Protein AF-A0A1M3CRK5-F1 (afdb_monomer_lite)

Secondary structure (DSSP, 8-state):
----PPPEEEEETTEEEEE-TT-BEEEEEEB--SHHHHHHHHHTT-EEEEEETTEEEEEEHHHHHHHHHHTTPPPPS-GGGGSBHHHHGGGTGGGGTTSPBGGGTS-HHHHHHHHHHHHHHHHTT-HHHHHHHHHTT--SS--EEEETTTTEEE-SSSTTTT---S-EEEEEEEE-HHHHHHHTT-HHHHHHHHHTT--TTPEEEEEEEEEEEEEEEEEEEEETTTTEEEEEEEEEEEEEEEEEEEEEE-SSSSSEEEEE--

Sequence (262 aa):
MTVTRIFYTTRDLGRLHIADEHSRYGGSVNVYNNFITKFFAQLLGIGFKININQKNYIVNRQSYEKFLIKQGIKVSPTPQLYQDFNQVMLQAQESWRKNPYMRQKLSYQKSFRLFKKMVVAMRSSNIERTQRLANKGANLDEKFWERNHGYGLSFNSNPKQDIRTYRFNFTATHFSPILWAAKNNNTNLVNFYKQLGANTNLEGVTSKFRQHISDVRHGVRYNMFSG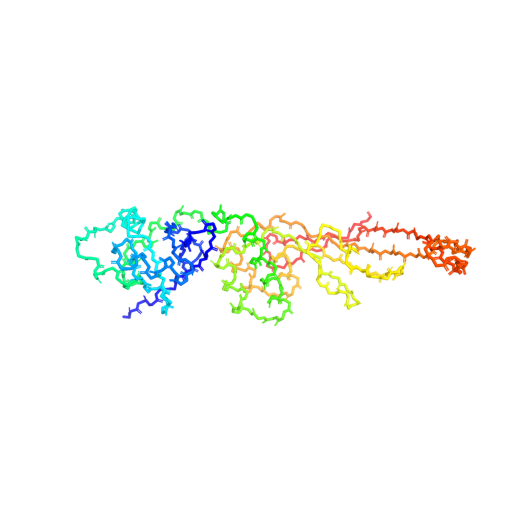RYHRTTYVKTKQQSKPLFKHQLDKNLNYVSIRVNS

pLDDT: mean 85.31, std 11.08, range [40.28, 98.06]

Structure (mmCIF, N/CA/C/O backbone):
data_AF-A0A1M3CRK5-F1
#
_entry.id   AF-A0A1M3CRK5-F1
#
loop_
_atom_site.group_PDB
_atom_site.id
_atom_site.type_symbol
_atom_site.label_atom_id
_atom_site.label_alt_id
_atom_site.label_comp_id
_atom_site.label_asym_id
_atom_site.label_entity_id
_atom_site.label_seq_id
_atom_site.pdbx_PDB_ins_code
_atom_site.Cartn_x
_atom_site.Cartn_y
_atom_site.Cartn_z
_atom_site.occupancy
_atom_site.B_iso_or_equiv
_atom_site.auth_seq_id
_atom_site.auth_comp_id
_atom_site.auth_asym_id
_atom_site.auth_atom_id
_atom_site.pdbx_PDB_model_num
ATOM 1 N N . MET A 1 1 ? -3.655 -22.284 24.635 1.00 40.28 1 MET A N 1
ATOM 2 C CA . MET A 1 1 ? -2.802 -21.458 23.751 1.00 40.28 1 MET A CA 1
ATOM 3 C C . MET A 1 1 ? -3.414 -20.072 23.639 1.00 40.28 1 MET A C 1
ATOM 5 O O . MET A 1 1 ? -4.523 -19.949 23.136 1.00 40.28 1 MET A O 1
ATOM 9 N N . THR A 1 2 ? -2.750 -19.037 24.147 1.00 43.38 2 THR A N 1
ATOM 10 C CA . THR A 1 2 ? -3.164 -17.640 23.960 1.00 43.38 2 THR A CA 1
ATOM 11 C C . THR A 1 2 ? -2.886 -17.250 22.511 1.00 43.38 2 THR A C 1
ATOM 13 O O . THR A 1 2 ? -1.735 -17.140 22.100 1.00 43.38 2 THR A O 1
ATOM 16 N N . VAL A 1 3 ? -3.937 -17.105 21.702 1.00 51.06 3 VAL A N 1
ATOM 17 C CA . VAL A 1 3 ? -3.802 -16.669 20.307 1.00 51.06 3 VAL A CA 1
ATOM 18 C C . VAL A 1 3 ? -3.444 -15.184 20.313 1.00 51.06 3 VAL A C 1
ATOM 20 O O . VAL A 1 3 ? -4.311 -14.325 20.471 1.00 51.06 3 VAL A O 1
ATOM 23 N N . THR A 1 4 ? -2.158 -14.871 20.172 1.00 59.41 4 THR A N 1
ATOM 24 C CA . THR A 1 4 ? -1.687 -13.489 20.035 1.00 59.41 4 THR A CA 1
ATOM 25 C C . THR A 1 4 ? -2.040 -12.989 18.637 1.00 59.41 4 THR A C 1
ATOM 27 O O . THR A 1 4 ? -1.326 -13.247 17.671 1.00 59.41 4 THR A O 1
ATOM 30 N N . ARG A 1 5 ? -3.179 -12.304 18.511 1.00 71.62 5 ARG A N 1
ATOM 31 C CA . ARG A 1 5 ? -3.672 -11.774 17.231 1.00 71.62 5 ARG A CA 1
ATOM 32 C C . ARG A 1 5 ? -2.978 -10.459 16.881 1.00 71.62 5 ARG A C 1
ATOM 34 O O . ARG A 1 5 ? -2.823 -9.586 17.735 1.00 71.62 5 ARG A O 1
ATOM 41 N N . ILE A 1 6 ? -2.575 -10.304 15.619 1.00 83.94 6 ILE A N 1
ATOM 42 C CA . ILE A 1 6 ? -1.848 -9.119 15.142 1.00 83.94 6 ILE A CA 1
ATOM 43 C C . ILE A 1 6 ? -2.826 -8.132 14.507 1.00 83.94 6 ILE A C 1
ATOM 45 O O . ILE A 1 6 ? -3.485 -8.432 13.519 1.00 83.94 6 ILE A O 1
ATOM 49 N N . PHE A 1 7 ? -2.868 -6.905 15.021 1.00 89.56 7 PHE A N 1
ATOM 50 C CA . PHE A 1 7 ? -3.624 -5.818 14.389 1.00 89.56 7 PHE A CA 1
ATOM 51 C C . PHE A 1 7 ? -2.753 -4.967 13.458 1.00 89.56 7 PHE A C 1
ATOM 53 O O . PHE A 1 7 ? -1.562 -4.767 13.689 1.00 89.56 7 PHE A O 1
ATOM 60 N N . TYR A 1 8 ? -3.331 -4.377 12.420 1.00 92.25 8 TYR A N 1
ATOM 61 C CA . TYR A 1 8 ? -2.617 -3.392 11.609 1.00 92.25 8 TYR A CA 1
ATOM 62 C C . TYR A 1 8 ? -3.211 -2.013 11.797 1.00 92.25 8 TYR A C 1
ATOM 64 O O . TYR A 1 8 ? -4.424 -1.825 11.799 1.00 92.25 8 TYR A O 1
ATOM 72 N N . THR A 1 9 ? -2.326 -1.029 11.958 1.00 94.12 9 THR A N 1
ATOM 73 C CA . THR A 1 9 ? -2.723 0.360 12.153 1.00 94.12 9 THR A CA 1
ATOM 74 C C . THR A 1 9 ? -2.050 1.290 11.158 1.00 94.12 9 THR A C 1
ATOM 76 O O . THR A 1 9 ? -0.834 1.233 10.917 1.00 94.12 9 THR A O 1
ATOM 79 N N . THR A 1 10 ? -2.855 2.199 10.614 1.00 95.44 10 THR A N 1
ATOM 80 C CA . THR A 1 10 ? -2.417 3.234 9.680 1.00 95.44 10 THR A CA 1
ATOM 81 C C . THR A 1 10 ? -3.059 4.559 10.052 1.00 95.44 10 THR A C 1
ATOM 83 O O . THR A 1 10 ? -4.263 4.641 10.254 1.00 95.44 10 THR A O 1
ATOM 86 N N . ARG A 1 11 ? -2.256 5.623 10.141 1.00 94.25 11 ARG A N 1
ATOM 87 C CA . ARG A 1 11 ? -2.782 6.976 10.358 1.00 94.25 11 ARG A CA 1
ATOM 88 C C . ARG A 1 11 ? -3.069 7.679 9.044 1.00 94.25 11 ARG A C 1
ATOM 90 O O . ARG A 1 11 ? -2.175 7.715 8.188 1.00 94.25 11 ARG A O 1
ATOM 97 N N . ASP A 1 12 ? -4.246 8.275 8.935 1.00 95.25 12 ASP A N 1
ATOM 98 C CA . ASP A 1 12 ? -4.658 9.089 7.798 1.00 95.25 12 ASP A CA 1
ATOM 99 C C . ASP A 1 12 ? -5.673 10.154 8.225 1.00 95.25 12 ASP A C 1
ATOM 101 O O . ASP A 1 12 ? -6.513 9.880 9.074 1.00 95.25 12 ASP A O 1
ATOM 105 N N . LEU A 1 13 ? -5.556 11.371 7.686 1.00 91.69 13 LEU A N 1
ATOM 106 C CA . LEU A 1 13 ? -6.476 12.493 7.953 1.00 91.69 13 LEU A CA 1
ATOM 107 C C . LEU A 1 13 ? -6.832 12.701 9.447 1.00 91.69 13 LEU A C 1
ATOM 109 O O . LEU A 1 13 ? -7.988 12.899 9.804 1.00 91.69 13 LEU A O 1
ATOM 113 N N . GLY A 1 14 ? -5.844 12.609 10.347 1.00 91.25 14 GLY A N 1
ATOM 114 C CA . GLY A 1 14 ? -6.054 12.777 11.799 1.00 91.25 14 GLY A CA 1
ATOM 115 C C . GLY A 1 14 ? -6.685 11.572 12.515 1.00 91.25 14 GLY A C 1
ATOM 116 O O . GLY A 1 14 ? -6.932 11.623 13.719 1.00 91.25 14 GLY A O 1
ATOM 117 N N . ARG A 1 15 ? -6.905 10.464 11.805 1.00 94.69 15 ARG A N 1
ATOM 118 C CA . ARG A 1 15 ? -7.527 9.243 12.322 1.00 94.69 15 ARG A CA 1
ATOM 119 C C . ARG A 1 15 ? -6.538 8.087 12.321 1.00 94.69 15 ARG A C 1
ATOM 121 O O . ARG A 1 15 ? -5.655 7.986 11.468 1.00 94.69 15 ARG A O 1
ATOM 128 N N . LEU A 1 16 ? -6.687 7.189 13.282 1.00 95.44 16 LEU A N 1
ATOM 129 C CA . LEU A 1 16 ? -6.034 5.891 13.326 1.00 95.44 16 LEU A CA 1
ATOM 130 C C . LEU A 1 16 ? -7.002 4.854 12.774 1.00 95.44 16 LEU A C 1
ATOM 132 O O . LEU A 1 16 ? -8.009 4.548 13.401 1.00 95.44 16 LEU A O 1
ATOM 136 N N . HIS A 1 17 ? -6.698 4.343 11.590 1.00 95.44 17 HIS A N 1
ATOM 137 C CA . HIS A 1 17 ? -7.413 3.251 10.948 1.00 95.44 17 HIS A CA 1
ATOM 138 C C . HIS A 1 17 ? -6.855 1.931 11.458 1.00 95.44 17 HIS A C 1
ATOM 140 O O . HIS A 1 17 ? -5.633 1.776 11.546 1.00 95.44 17 HIS A O 1
ATOM 146 N N . ILE A 1 18 ? -7.747 1.002 11.784 1.00 93.38 18 ILE A N 1
ATOM 147 C CA . ILE A 1 18 ? -7.408 -0.275 12.403 1.00 93.38 18 ILE A CA 1
ATOM 148 C C . ILE A 1 18 ? -7.996 -1.406 11.561 1.00 93.38 18 ILE A C 1
ATOM 150 O O . ILE A 1 18 ? -9.116 -1.293 11.056 1.00 93.38 18 ILE A O 1
ATOM 154 N N . ALA A 1 19 ? -7.225 -2.474 11.390 1.00 92.25 19 ALA A N 1
ATOM 155 C CA . ALA A 1 19 ? -7.644 -3.705 10.735 1.00 92.25 19 ALA A CA 1
ATOM 156 C C . ALA A 1 19 ? -7.134 -4.937 11.481 1.00 92.25 19 ALA A C 1
ATOM 158 O O . ALA A 1 19 ? -6.194 -4.836 12.277 1.00 92.25 19 ALA A O 1
ATOM 159 N N . ASP A 1 20 ? -7.753 -6.081 11.199 1.00 89.62 20 ASP A N 1
ATOM 160 C CA . ASP A 1 20 ? -7.266 -7.388 11.642 1.00 89.62 20 ASP A CA 1
ATOM 161 C C . ASP A 1 20 ? -6.014 -7.819 10.861 1.00 89.62 20 ASP A C 1
ATOM 163 O O . ASP A 1 20 ? -5.507 -7.108 9.986 1.00 89.62 20 ASP A O 1
ATOM 167 N N . GLU A 1 21 ? -5.534 -9.017 11.175 1.00 85.69 21 GLU A N 1
ATOM 168 C CA . GLU A 1 21 ? -4.380 -9.653 10.545 1.00 85.69 21 GLU A CA 1
ATOM 169 C C . GLU A 1 21 ? -4.546 -9.900 9.037 1.00 85.69 21 GLU A C 1
ATOM 171 O O . GLU A 1 21 ? -3.557 -9.925 8.304 1.00 85.69 21 GLU A O 1
ATOM 176 N N . HIS A 1 22 ? -5.788 -9.989 8.554 1.00 87.19 22 HIS A N 1
ATOM 177 C CA . HIS A 1 22 ? -6.138 -10.139 7.140 1.00 87.19 22 HIS A CA 1
ATOM 178 C C . HIS A 1 22 ? -6.424 -8.794 6.449 1.00 87.19 22 HIS A C 1
ATOM 180 O O . HIS A 1 22 ? -6.951 -8.753 5.334 1.00 87.19 22 HIS A O 1
ATOM 186 N N . SER A 1 23 ? -6.079 -7.673 7.094 1.00 90.56 23 SER A N 1
ATOM 187 C CA . SER A 1 23 ? -6.307 -6.309 6.609 1.00 90.56 23 SER A CA 1
ATOM 188 C C . SER A 1 23 ? -7.788 -5.940 6.424 1.00 90.56 23 SER A C 1
ATOM 190 O O . SER A 1 23 ? -8.111 -4.979 5.716 1.00 90.56 23 SER A O 1
ATOM 192 N N . ARG A 1 24 ? -8.714 -6.655 7.069 1.00 92.19 24 ARG A N 1
ATOM 193 C CA . ARG A 1 24 ? -10.141 -6.315 7.098 1.00 92.19 24 ARG A CA 1
ATOM 194 C C . ARG A 1 24 ? -10.379 -5.146 8.035 1.00 92.19 24 ARG A C 1
ATOM 196 O O . ARG A 1 24 ? -9.924 -5.130 9.177 1.00 92.19 24 ARG A O 1
ATOM 203 N N . TYR A 1 25 ? -11.069 -4.129 7.535 1.00 93.31 25 TYR A N 1
ATOM 204 C CA . TYR A 1 25 ? -11.206 -2.860 8.231 1.00 93.31 25 TYR A CA 1
ATOM 205 C C . TYR A 1 25 ? -12.106 -2.982 9.462 1.00 93.31 25 TYR A C 1
ATOM 207 O O . TYR A 1 25 ? -13.294 -3.254 9.335 1.00 93.31 25 TYR A O 1
ATOM 215 N N . GLY A 1 26 ? -11.567 -2.710 10.648 1.00 90.06 26 GLY A N 1
ATOM 216 C CA . GLY A 1 26 ? -12.345 -2.670 11.886 1.00 90.06 26 GLY A CA 1
ATOM 217 C C . GLY A 1 26 ? -13.016 -1.321 12.125 1.00 90.06 26 GLY A C 1
ATOM 218 O O . GLY A 1 26 ? -14.124 -1.235 12.650 1.00 90.06 26 GLY A O 1
ATOM 219 N N . GLY A 1 27 ? -12.359 -0.238 11.707 1.00 92.31 27 GLY A N 1
ATOM 220 C CA . GLY A 1 27 ? -12.852 1.122 11.893 1.00 92.31 27 GLY A CA 1
ATOM 221 C C . GLY A 1 27 ? -11.725 2.131 12.057 1.00 92.31 27 GLY A C 1
ATOM 222 O O . GLY A 1 27 ? -10.558 1.858 11.761 1.00 92.31 27 GLY A O 1
ATOM 223 N N . SER A 1 28 ? -12.082 3.333 12.503 1.00 94.44 28 SER A N 1
ATOM 224 C CA . SER A 1 28 ? -11.103 4.371 12.807 1.00 94.44 28 SER A CA 1
ATOM 225 C C . SER A 1 28 ? -11.468 5.176 14.040 1.00 94.44 28 SER A C 1
ATOM 227 O O . SER A 1 28 ? -12.645 5.374 14.339 1.00 94.44 28 SER A O 1
ATOM 229 N N . VAL A 1 29 ? -10.432 5.678 14.703 1.00 94.31 29 VAL A N 1
ATOM 230 C CA . VAL A 1 29 ? -10.523 6.487 15.919 1.00 94.31 29 VAL A CA 1
ATOM 231 C C . VAL A 1 29 ? -9.744 7.782 15.711 1.00 94.31 29 VAL A C 1
ATOM 233 O O . VAL A 1 29 ? -8.667 7.759 15.117 1.00 94.31 29 VAL A O 1
ATOM 236 N N . ASN A 1 30 ? -10.259 8.916 16.179 1.00 94.50 30 ASN A N 1
ATOM 237 C CA . ASN A 1 30 ? -9.529 10.185 16.127 1.00 94.50 30 ASN A CA 1
ATOM 238 C C . ASN A 1 30 ? -8.298 10.136 17.041 1.00 94.50 30 ASN A C 1
ATOM 240 O O . ASN A 1 30 ? -8.390 9.669 18.178 1.00 94.50 30 ASN A O 1
ATOM 244 N N . VAL A 1 31 ? -7.149 10.624 16.561 1.00 94.12 31 VAL A N 1
ATOM 245 C CA . VAL A 1 31 ? -5.881 10.549 17.305 1.00 94.12 31 VAL A CA 1
ATOM 246 C C . VAL A 1 31 ? -5.114 11.858 17.330 1.00 94.12 31 VAL A C 1
ATOM 248 O O . VAL A 1 31 ? -5.045 12.585 16.341 1.00 94.12 31 VAL A O 1
ATOM 251 N N . TYR A 1 32 ? -4.463 12.111 18.463 1.00 92.12 32 TYR A N 1
ATOM 252 C CA . TYR A 1 32 ? -3.628 13.287 18.671 1.00 92.12 32 TYR A CA 1
ATOM 253 C C . TYR A 1 32 ? -2.196 13.010 18.207 1.00 92.12 32 TYR A C 1
ATOM 255 O O . TYR A 1 32 ? -1.578 11.993 18.547 1.00 92.12 32 TYR A O 1
ATOM 263 N N . ASN A 1 33 ? -1.661 13.909 17.379 1.00 83.19 33 ASN A N 1
ATOM 264 C CA . ASN A 1 33 ? -0.418 13.666 16.645 1.00 83.19 33 ASN A CA 1
ATOM 265 C C . ASN A 1 33 ? 0.789 14.401 17.233 1.00 83.19 33 ASN A C 1
ATOM 267 O O . ASN A 1 33 ? 1.809 13.751 17.489 1.00 83.19 33 ASN A O 1
ATOM 271 N N . ASN A 1 34 ? 0.686 15.713 17.453 1.00 88.31 34 ASN A N 1
ATOM 272 C CA . ASN A 1 34 ? 1.792 16.513 17.983 1.00 88.31 34 ASN A CA 1
ATOM 273 C C . ASN A 1 34 ? 1.854 16.428 19.520 1.00 88.31 34 ASN A C 1
ATOM 275 O O . ASN A 1 34 ? 0.890 16.036 20.175 1.00 88.31 34 ASN A O 1
ATOM 279 N N . PHE A 1 35 ? 3.013 16.754 20.090 1.00 87.88 35 PHE A N 1
ATOM 280 C CA . PHE A 1 35 ? 3.239 16.684 21.536 1.00 87.88 35 PHE A CA 1
ATOM 281 C C . PHE A 1 35 ? 2.286 17.596 22.323 1.00 87.88 35 PHE A C 1
ATOM 283 O O . PHE A 1 35 ? 1.698 17.154 23.303 1.00 87.88 35 PHE A O 1
ATOM 290 N N . ILE A 1 36 ? 2.054 18.817 21.835 1.00 89.06 36 ILE A N 1
ATOM 291 C CA . ILE A 1 36 ? 1.189 19.811 22.488 1.00 89.06 36 ILE A CA 1
ATOM 292 C C . ILE A 1 36 ? -0.258 19.308 22.591 1.00 89.06 36 ILE A C 1
ATOM 294 O O . ILE A 1 36 ? -0.818 19.257 23.680 1.00 89.06 36 ILE A O 1
ATOM 298 N N . THR A 1 37 ? -0.861 18.861 21.483 1.00 88.50 37 THR A N 1
ATOM 299 C CA . THR A 1 37 ? -2.245 18.349 21.511 1.00 88.50 37 THR A CA 1
ATOM 300 C C . THR A 1 37 ? -2.364 17.081 22.338 1.00 88.50 37 THR A C 1
ATOM 302 O O . THR A 1 37 ? -3.382 16.888 22.987 1.00 88.50 37 THR A O 1
ATOM 305 N N . LYS A 1 38 ? -1.332 16.231 22.361 1.00 90.50 38 LYS A N 1
ATOM 306 C CA . LYS A 1 38 ? -1.290 15.061 23.243 1.00 90.50 38 LYS A CA 1
ATOM 307 C C . LYS A 1 38 ? -1.299 15.465 24.713 1.00 90.50 38 LYS A C 1
ATOM 309 O O . LYS A 1 38 ? -2.113 14.933 25.458 1.00 90.50 38 LYS A O 1
ATOM 314 N N . PHE A 1 39 ? -0.431 16.402 25.096 1.00 89.06 39 PHE A N 1
ATOM 315 C CA . PHE A 1 39 ? -0.315 16.893 26.465 1.00 89.06 39 PHE A CA 1
ATOM 316 C C . PHE A 1 39 ? -1.639 17.487 26.950 1.00 89.06 39 PHE A C 1
ATOM 318 O O . PHE A 1 39 ? -2.198 17.004 27.929 1.00 89.06 39 PHE A O 1
ATOM 325 N N . PHE A 1 40 ? -2.201 18.450 26.215 1.00 90.31 40 PHE A N 1
ATOM 326 C CA . PHE A 1 40 ? -3.463 19.081 26.608 1.00 90.31 40 PHE A CA 1
ATOM 327 C C . PHE A 1 40 ? -4.653 18.124 26.547 1.00 90.31 40 PHE A C 1
ATOM 329 O O . PHE A 1 40 ? -5.511 18.173 27.422 1.00 90.31 40 PHE A O 1
ATOM 336 N N . ALA A 1 41 ? -4.707 17.213 25.571 1.00 88.50 41 ALA A N 1
ATOM 337 C CA . ALA A 1 41 ? -5.775 16.218 25.537 1.00 88.50 41 ALA A CA 1
ATOM 338 C C . ALA A 1 41 ? -5.734 15.310 26.772 1.00 88.50 41 ALA A C 1
ATOM 340 O O . ALA A 1 41 ? -6.786 14.990 27.317 1.00 88.50 41 ALA A O 1
ATOM 341 N N . GLN A 1 42 ? -4.543 14.908 27.221 1.00 86.94 42 GLN A N 1
ATOM 342 C CA . GLN A 1 42 ? -4.394 14.108 28.435 1.00 86.94 42 GLN A CA 1
ATOM 343 C C . GLN A 1 42 ? -4.706 14.918 29.697 1.00 86.94 42 GLN A C 1
ATOM 345 O O . GLN A 1 42 ? -5.461 14.434 30.533 1.00 86.94 42 GLN A O 1
ATOM 350 N N . LEU A 1 43 ? -4.187 16.146 29.806 1.00 88.62 43 LEU A N 1
ATOM 351 C CA . LEU A 1 43 ? -4.421 17.038 30.946 1.00 88.62 43 LEU A CA 1
ATOM 352 C C . LEU A 1 43 ? -5.915 17.324 31.154 1.00 88.62 43 LEU A C 1
ATOM 354 O O . LEU A 1 43 ? -6.404 17.281 32.275 1.00 88.62 43 LEU A O 1
ATOM 358 N N . LEU A 1 44 ? -6.645 17.572 30.064 1.00 88.25 44 LEU A N 1
ATOM 359 C CA . LEU A 1 44 ? -8.077 17.878 30.087 1.00 88.25 44 LEU A CA 1
ATOM 360 C C . LEU A 1 44 ? -8.969 16.620 30.124 1.00 88.25 44 LEU A C 1
ATOM 362 O O . LEU A 1 44 ? -10.188 16.734 30.046 1.00 88.25 44 LEU A O 1
ATOM 366 N N . GLY A 1 45 ? -8.395 15.411 30.165 1.00 84.75 45 GLY A N 1
ATOM 367 C CA . GLY A 1 45 ? -9.154 14.151 30.182 1.00 84.75 45 GLY A CA 1
ATOM 368 C C . GLY A 1 45 ? -9.906 13.814 28.882 1.00 84.75 45 GLY A C 1
ATOM 369 O O . GLY A 1 45 ? -10.697 12.869 28.843 1.00 84.75 45 GLY A O 1
ATOM 370 N N . ILE A 1 46 ? -9.658 14.557 27.799 1.00 88.75 46 ILE A N 1
ATOM 371 C CA . ILE A 1 46 ? -10.286 14.375 26.476 1.00 88.75 46 ILE A CA 1
ATOM 372 C C . ILE A 1 46 ? -9.568 13.268 25.680 1.00 88.75 46 ILE A C 1
ATOM 374 O O . ILE A 1 46 ? -10.149 12.606 24.812 1.00 88.75 46 ILE A O 1
ATOM 378 N N . GLY A 1 47 ? -8.282 13.067 25.968 1.00 86.94 47 GLY A N 1
ATOM 379 C CA . GLY A 1 47 ? -7.406 12.080 25.358 1.00 86.94 47 GLY A CA 1
ATOM 380 C C . GLY A 1 47 ? -7.125 10.907 26.288 1.00 86.94 47 GLY A C 1
ATOM 381 O O . GLY A 1 47 ? -6.827 11.084 27.464 1.00 86.94 47 GLY A O 1
ATOM 382 N N . PHE A 1 48 ? -7.150 9.701 25.734 1.00 86.19 48 PHE A N 1
ATOM 383 C CA . PHE A 1 48 ? -6.857 8.463 26.445 1.00 86.19 48 PHE A CA 1
ATOM 384 C C . PHE A 1 48 ? -5.726 7.699 25.754 1.00 86.19 48 PHE A C 1
ATOM 386 O O . PHE A 1 48 ? -5.607 7.721 24.526 1.00 86.19 48 PHE A O 1
ATOM 393 N N . LYS A 1 49 ? -4.868 7.035 26.534 1.00 89.94 49 LYS A N 1
ATOM 394 C CA . LYS A 1 49 ? -3.747 6.251 26.008 1.00 89.94 49 LYS A CA 1
ATOM 395 C C . LYS A 1 49 ? -4.194 4.809 25.774 1.00 89.94 49 LYS A C 1
ATOM 397 O O . LYS A 1 49 ? -4.608 4.146 26.715 1.00 89.94 49 LYS A O 1
ATOM 402 N N . ILE A 1 50 ? -4.034 4.322 24.547 1.00 90.25 50 ILE A N 1
ATOM 403 C CA . ILE A 1 50 ? -4.232 2.910 24.193 1.00 90.25 50 ILE A CA 1
ATOM 404 C C . ILE A 1 50 ? -2.928 2.297 23.695 1.00 90.25 50 ILE A C 1
ATOM 406 O O . ILE A 1 50 ? -2.123 2.972 23.045 1.00 90.25 50 ILE A O 1
ATOM 410 N N . ASN A 1 51 ? -2.745 1.010 23.957 1.00 89.50 51 ASN A N 1
ATOM 411 C CA . ASN A 1 51 ? -1.670 0.191 23.431 1.00 89.50 51 ASN A CA 1
ATOM 412 C C . ASN A 1 51 ? -2.214 -0.731 22.338 1.00 89.50 51 ASN A C 1
ATOM 414 O O . ASN A 1 51 ? -3.134 -1.496 22.593 1.00 89.50 51 ASN A O 1
ATOM 418 N N . ILE A 1 52 ? -1.650 -0.658 21.132 1.00 89.44 52 ILE A N 1
ATOM 419 C CA . ILE A 1 52 ? -1.940 -1.589 20.034 1.00 89.44 52 ILE A CA 1
ATOM 420 C C . ILE A 1 52 ? -0.622 -2.197 19.578 1.00 89.44 52 ILE A C 1
ATOM 422 O O . ILE A 1 52 ? 0.238 -1.469 19.072 1.00 89.44 52 ILE A O 1
ATOM 426 N N . ASN A 1 53 ? -0.459 -3.513 19.721 1.00 86.75 53 ASN A N 1
ATOM 427 C CA . ASN A 1 53 ? 0.786 -4.228 19.410 1.00 86.75 53 ASN A CA 1
ATOM 428 C C . ASN A 1 53 ? 2.028 -3.505 19.948 1.00 86.75 53 ASN A C 1
ATOM 430 O O . ASN A 1 53 ? 2.920 -3.128 19.180 1.00 86.75 53 ASN A O 1
ATOM 434 N N . GLN A 1 54 ? 2.043 -3.239 21.256 1.00 85.25 54 GLN A N 1
ATOM 435 C CA . GLN A 1 54 ? 3.140 -2.572 21.967 1.00 85.25 54 GLN A CA 1
ATOM 436 C C . GLN A 1 54 ? 3.356 -1.098 21.580 1.00 85.25 54 GLN A C 1
ATOM 438 O O . GLN A 1 54 ? 4.288 -0.456 22.063 1.00 85.25 54 GLN A O 1
ATOM 443 N N . LYS A 1 55 ? 2.495 -0.512 20.739 1.00 89.06 55 LYS A N 1
ATOM 444 C CA . LYS A 1 55 ? 2.563 0.909 20.378 1.00 89.06 55 LYS A CA 1
ATOM 445 C C . LYS A 1 55 ? 1.506 1.711 21.096 1.00 89.06 55 LYS A C 1
ATOM 447 O O . LYS A 1 55 ? 0.320 1.413 21.017 1.00 89.06 55 LYS A O 1
ATOM 452 N N . ASN A 1 56 ? 1.953 2.801 21.703 1.00 91.31 56 ASN A N 1
ATOM 453 C CA . ASN A 1 56 ? 1.079 3.718 22.410 1.00 91.31 56 ASN A CA 1
ATOM 454 C C . ASN A 1 56 ? 0.515 4.788 21.468 1.00 91.31 56 ASN A C 1
ATOM 456 O O . ASN A 1 56 ? 1.251 5.470 20.745 1.00 91.31 56 ASN A O 1
ATOM 460 N N . TYR A 1 57 ? -0.798 4.966 21.518 1.00 91.69 57 TYR A N 1
ATOM 461 C CA . TYR A 1 57 ? -1.531 6.019 20.830 1.00 91.69 57 TYR A CA 1
ATOM 462 C C . TYR A 1 57 ? -2.311 6.825 21.858 1.00 91.69 57 TYR A C 1
ATOM 464 O O . TYR A 1 57 ? -2.843 6.260 22.806 1.00 91.69 57 TYR A O 1
ATOM 472 N N . ILE A 1 58 ? -2.389 8.139 21.658 1.00 92.25 58 ILE A N 1
ATOM 473 C CA . ILE A 1 58 ? -3.296 8.994 22.423 1.00 92.25 58 ILE A CA 1
ATOM 474 C C . ILE A 1 58 ? -4.474 9.285 21.506 1.00 92.25 58 ILE A C 1
ATOM 476 O O . ILE A 1 58 ? -4.316 9.907 20.449 1.00 92.25 58 ILE A O 1
ATOM 480 N N . VAL A 1 59 ? -5.630 8.756 21.879 1.00 92.69 59 VAL A N 1
ATOM 481 C CA . VAL A 1 59 ? -6.860 8.786 21.091 1.00 92.69 59 VAL A CA 1
ATOM 482 C C . VAL A 1 59 ? -7.885 9.677 21.764 1.00 92.69 59 VAL A C 1
ATOM 484 O O . VAL A 1 59 ? -7.868 9.842 22.980 1.00 92.69 59 VAL A O 1
ATOM 487 N N . ASN A 1 60 ? -8.783 10.261 20.983 1.00 92.56 60 ASN A N 1
ATOM 488 C CA . ASN A 1 60 ? -9.929 10.964 21.540 1.00 92.56 60 ASN A CA 1
ATOM 489 C C . ASN A 1 60 ? -10.867 9.962 22.223 1.00 92.56 60 ASN A C 1
ATOM 491 O O . ASN A 1 60 ? -11.281 8.982 21.598 1.00 92.56 60 ASN A O 1
ATOM 495 N N . ARG A 1 61 ? -11.207 10.230 23.486 1.00 89.25 61 ARG A N 1
ATOM 496 C CA . ARG A 1 61 ? -12.009 9.337 24.327 1.00 89.25 61 ARG A CA 1
ATOM 497 C C . ARG A 1 61 ? -13.368 9.023 23.701 1.00 89.25 61 ARG A C 1
ATOM 499 O O . ARG A 1 61 ? -13.652 7.863 23.429 1.00 89.25 61 ARG A O 1
ATOM 506 N N . GLN A 1 62 ? -14.148 10.048 23.359 1.00 90.12 62 GLN A N 1
ATOM 507 C CA . GLN A 1 62 ? -15.483 9.876 22.771 1.00 90.12 62 GLN A CA 1
ATOM 508 C C . GLN A 1 62 ? -15.443 9.093 21.451 1.00 90.12 62 GLN A C 1
ATOM 510 O O . GLN A 1 62 ? -16.285 8.234 21.190 1.00 90.12 62 GLN A O 1
ATOM 515 N N . SER A 1 63 ? -14.454 9.370 20.596 1.00 92.12 63 SER A N 1
ATOM 516 C CA . SER A 1 63 ? -14.276 8.634 19.342 1.00 92.12 63 SER A CA 1
ATOM 517 C C . SER A 1 63 ? -13.933 7.164 19.577 1.00 92.12 63 SER A C 1
ATOM 519 O O . SER A 1 63 ? -14.321 6.329 18.760 1.00 92.12 63 SER A O 1
ATOM 521 N N . TYR A 1 64 ? -13.175 6.855 20.630 1.00 91.19 64 TYR A N 1
ATOM 522 C CA . TYR A 1 64 ? -12.788 5.492 20.969 1.00 91.19 64 TYR A CA 1
ATOM 523 C C . TYR A 1 64 ? -13.955 4.712 21.573 1.00 91.19 64 TYR A C 1
ATOM 525 O O . TYR A 1 64 ? -14.228 3.604 21.130 1.00 91.19 64 TYR A O 1
ATOM 533 N N . GLU A 1 65 ? -14.709 5.316 22.489 1.00 89.31 65 GLU A N 1
ATOM 534 C CA . GLU A 1 65 ? -15.910 4.710 23.074 1.00 89.31 65 GLU A CA 1
ATOM 535 C C . GLU A 1 65 ? -16.946 4.383 21.987 1.00 89.31 65 GLU A C 1
ATOM 537 O O . GLU A 1 65 ? -17.418 3.252 21.902 1.00 89.31 65 GLU A O 1
ATOM 542 N N . LYS A 1 66 ? -17.211 5.318 21.060 1.00 90.94 66 LYS A N 1
ATOM 543 C CA . LYS A 1 66 ? -18.073 5.063 19.889 1.00 90.94 66 LYS A CA 1
ATOM 544 C C . LYS A 1 66 ? -17.560 3.916 19.020 1.00 90.94 66 LYS A C 1
ATOM 546 O O . LYS A 1 66 ? -18.354 3.140 18.491 1.00 90.94 66 LYS A O 1
ATOM 551 N N . PHE A 1 67 ? -16.242 3.819 18.848 1.00 90.75 67 PHE A N 1
ATOM 552 C CA . PHE A 1 67 ? -15.639 2.702 18.133 1.00 90.75 67 PHE A CA 1
ATOM 553 C C . PHE A 1 67 ? -15.905 1.385 18.868 1.00 90.75 67 PHE A C 1
ATOM 555 O O . PHE A 1 67 ? -16.422 0.478 18.232 1.00 90.75 67 PHE A O 1
ATOM 562 N N . LEU A 1 68 ? -15.640 1.293 20.175 1.00 88.50 68 LEU A N 1
ATOM 563 C CA . LEU A 1 68 ? -15.865 0.085 20.980 1.00 88.50 68 LEU A CA 1
ATOM 564 C C . LEU A 1 68 ? -17.333 -0.364 20.974 1.00 88.50 68 LEU A C 1
ATOM 566 O O . LEU A 1 68 ? -17.606 -1.536 20.724 1.00 88.50 68 LEU A O 1
ATOM 570 N N . ILE A 1 69 ? -18.276 0.569 21.138 1.00 88.00 69 ILE A N 1
ATOM 571 C CA . ILE A 1 69 ? -19.719 0.282 21.076 1.00 88.00 69 ILE A CA 1
ATOM 572 C C . ILE A 1 69 ? -20.089 -0.330 19.722 1.00 88.00 69 ILE A C 1
ATOM 574 O O . ILE A 1 69 ? -20.808 -1.325 19.665 1.00 88.00 69 ILE A O 1
ATOM 578 N N . LYS A 1 70 ? -19.551 0.212 18.620 1.00 87.25 70 LYS A N 1
ATOM 579 C CA . LYS A 1 70 ? -19.768 -0.344 17.275 1.00 87.25 70 LYS A CA 1
ATOM 580 C C . LYS A 1 70 ? -19.250 -1.781 17.144 1.00 87.25 70 LYS A C 1
ATOM 582 O O . LYS A 1 70 ? -19.773 -2.542 16.339 1.00 87.25 70 LYS A O 1
ATOM 587 N N . GLN A 1 71 ? -18.236 -2.139 17.924 1.00 85.25 71 GLN A N 1
ATOM 588 C CA . GLN A 1 71 ? -17.689 -3.492 17.977 1.00 85.25 71 GLN A CA 1
ATOM 589 C C . GLN A 1 71 ? -18.445 -4.423 18.939 1.00 85.25 71 GLN A C 1
ATOM 591 O O . GLN A 1 71 ? -17.998 -5.543 19.163 1.00 85.25 71 GLN A O 1
ATOM 596 N N . GLY A 1 72 ? -19.566 -3.976 19.520 1.00 84.06 72 GLY A N 1
ATOM 597 C CA . GLY A 1 72 ? -20.346 -4.748 20.491 1.00 84.06 72 GLY A CA 1
ATOM 598 C C . GLY A 1 72 ? -19.725 -4.798 21.888 1.00 84.06 72 GLY A C 1
ATOM 599 O O . GLY A 1 72 ? -20.162 -5.580 22.729 1.00 84.06 72 GLY A O 1
ATOM 600 N N . ILE A 1 73 ? -18.711 -3.972 22.156 1.00 85.00 73 ILE A N 1
ATOM 601 C CA . ILE A 1 73 ? -18.002 -3.956 23.434 1.00 85.00 73 ILE A CA 1
ATOM 602 C C . ILE A 1 73 ? -18.719 -2.988 24.371 1.00 85.00 73 ILE A C 1
ATOM 604 O O . ILE A 1 73 ? -18.851 -1.797 24.075 1.00 85.00 73 ILE A O 1
ATOM 608 N N . LYS A 1 74 ? -19.174 -3.496 25.522 1.00 80.44 74 LYS A N 1
ATOM 609 C CA . LYS A 1 74 ? -19.766 -2.667 26.577 1.00 80.44 74 LYS A CA 1
ATOM 610 C C . LYS A 1 74 ? -18.696 -1.741 27.149 1.00 80.44 74 LYS A C 1
ATOM 612 O O . LYS A 1 74 ? -17.646 -2.205 27.595 1.00 80.44 74 LYS A O 1
ATOM 617 N N . VAL A 1 75 ? -18.971 -0.440 27.125 1.00 77.12 75 VAL A N 1
ATOM 618 C CA . VAL A 1 75 ? -18.074 0.599 27.638 1.00 77.12 75 VAL A CA 1
ATOM 619 C C . VAL A 1 75 ? -18.445 0.909 29.089 1.00 77.12 75 VAL A C 1
ATOM 621 O O . VAL A 1 75 ? -19.588 1.246 29.382 1.00 77.12 75 VAL A O 1
ATOM 624 N N . SER A 1 76 ? -17.476 0.773 29.990 1.00 71.12 76 SER A N 1
ATOM 625 C CA . SER A 1 76 ? -17.556 1.114 31.409 1.00 71.12 76 SER A CA 1
ATOM 626 C C . SER A 1 76 ? -17.206 2.592 31.621 1.00 71.12 76 SER A C 1
ATOM 628 O O . SER A 1 76 ? -16.351 3.119 30.900 1.00 71.12 76 SER A O 1
ATOM 630 N N . PRO A 1 77 ? -17.790 3.266 32.629 1.00 62.34 77 PRO A N 1
ATOM 631 C CA . PRO A 1 77 ? -17.426 4.636 32.993 1.00 62.34 77 PRO A CA 1
ATOM 632 C C . PRO A 1 77 ? -15.949 4.811 33.390 1.00 62.34 77 PRO A C 1
ATOM 634 O O . PRO A 1 77 ? -15.436 5.928 33.290 1.00 62.34 77 PRO A O 1
ATOM 637 N N . THR A 1 78 ? -15.251 3.740 33.795 1.00 66.25 78 THR A N 1
ATOM 638 C CA . THR A 1 78 ? -13.816 3.731 34.132 1.00 66.25 78 THR A CA 1
ATOM 639 C C . THR A 1 78 ? -12.942 3.344 32.923 1.00 66.25 78 THR A C 1
ATOM 641 O O . THR A 1 78 ? -12.830 2.164 32.583 1.00 66.25 78 THR A O 1
ATOM 644 N N . PRO A 1 79 ? -12.250 4.300 32.266 1.00 61.38 79 PRO A N 1
ATOM 645 C CA . PRO A 1 79 ? -11.560 4.043 30.999 1.00 61.38 79 PRO A CA 1
ATOM 646 C C . PRO A 1 79 ? -10.319 3.159 31.120 1.00 61.38 79 PRO A C 1
ATOM 648 O O . PRO A 1 79 ? -9.900 2.585 30.118 1.00 61.38 79 PRO A O 1
ATOM 651 N N . GLN A 1 80 ? -9.716 3.039 32.313 1.00 64.06 80 GLN A N 1
ATOM 652 C CA . GLN A 1 80 ? -8.484 2.263 32.531 1.00 64.06 80 GLN A CA 1
ATOM 653 C C . GLN A 1 80 ? -8.576 0.810 32.040 1.00 64.06 80 GLN A C 1
ATOM 655 O O . GLN A 1 80 ? -7.562 0.260 31.621 1.00 64.06 80 GLN A O 1
ATOM 660 N N . LEU A 1 81 ? -9.775 0.222 32.003 1.00 61.88 81 LEU A N 1
ATOM 661 C CA . LEU A 1 81 ? -9.999 -1.141 31.514 1.00 61.88 81 LEU A CA 1
ATOM 662 C C . LEU A 1 81 ? -9.738 -1.314 30.006 1.00 61.88 81 LEU A C 1
ATOM 664 O O . LEU A 1 81 ? -9.574 -2.439 29.546 1.00 61.88 81 LEU A O 1
ATOM 668 N N . TYR A 1 82 ? -9.659 -0.225 29.231 1.00 72.38 82 TYR A N 1
ATOM 669 C CA . TYR A 1 82 ? -9.539 -0.282 27.768 1.00 72.38 82 TYR A CA 1
ATOM 670 C C . TYR A 1 82 ? -8.161 0.118 27.228 1.00 72.38 82 TYR A C 1
ATOM 672 O O . TYR A 1 82 ? -8.036 0.442 26.040 1.00 72.38 82 TYR A O 1
ATOM 680 N N . GLN A 1 83 ? -7.137 0.141 28.090 1.00 77.62 83 GLN A N 1
ATOM 681 C CA . GLN A 1 83 ? -5.778 0.540 27.710 1.00 77.62 83 GLN A CA 1
ATOM 682 C C . GLN A 1 83 ? -5.100 -0.484 26.799 1.00 77.62 83 GLN A C 1
ATOM 684 O O . GLN A 1 83 ? -4.394 -0.077 25.877 1.00 77.62 83 GLN A O 1
ATOM 689 N N . ASP A 1 84 ? -5.314 -1.784 27.011 1.00 82.19 84 ASP A N 1
ATOM 690 C CA . ASP A 1 84 ? -4.797 -2.824 26.120 1.00 82.19 84 ASP A CA 1
ATOM 691 C C . ASP A 1 84 ? -5.818 -3.136 25.021 1.00 82.19 84 ASP A C 1
ATOM 693 O O . ASP A 1 84 ? -6.748 -3.927 25.191 1.00 82.19 84 ASP A O 1
ATOM 697 N N . PHE A 1 85 ? -5.637 -2.504 23.862 1.00 84.69 85 PHE A N 1
ATOM 698 C CA . PHE A 1 85 ? -6.514 -2.712 22.716 1.00 84.69 85 PHE A CA 1
ATOM 699 C C . PHE A 1 85 ? -6.508 -4.166 22.262 1.00 84.69 85 PHE A C 1
ATOM 701 O O . PHE A 1 85 ? -7.542 -4.675 21.840 1.00 84.69 85 PHE A O 1
ATOM 708 N N . ASN A 1 86 ? -5.353 -4.834 22.327 1.00 83.56 86 ASN A N 1
ATOM 7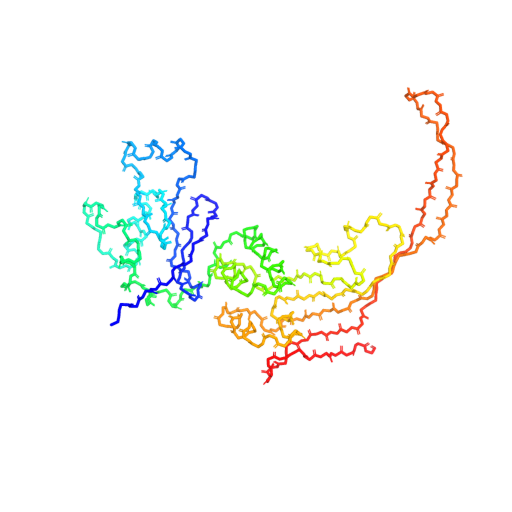09 C CA . ASN A 1 86 ? -5.232 -6.190 21.822 1.00 83.56 86 ASN A CA 1
ATOM 710 C C . ASN A 1 86 ? -6.117 -7.132 22.636 1.00 83.56 86 ASN A C 1
ATOM 712 O O . ASN A 1 86 ? -6.834 -7.923 22.031 1.00 83.56 86 ASN A O 1
ATOM 716 N N . GLN A 1 87 ? -6.128 -6.993 23.966 1.00 80.50 87 GLN A N 1
ATOM 717 C CA . GLN A 1 87 ? -7.007 -7.761 24.853 1.00 80.50 87 GLN A CA 1
ATOM 718 C C . GLN A 1 87 ? -8.487 -7.442 24.620 1.00 80.50 87 GLN A C 1
ATOM 720 O O . GLN A 1 87 ? -9.295 -8.352 24.433 1.00 80.50 87 GLN A O 1
ATOM 725 N N . VAL A 1 88 ? -8.834 -6.153 24.564 1.00 80.94 88 VAL A N 1
ATOM 726 C CA . VAL A 1 88 ? -10.217 -5.676 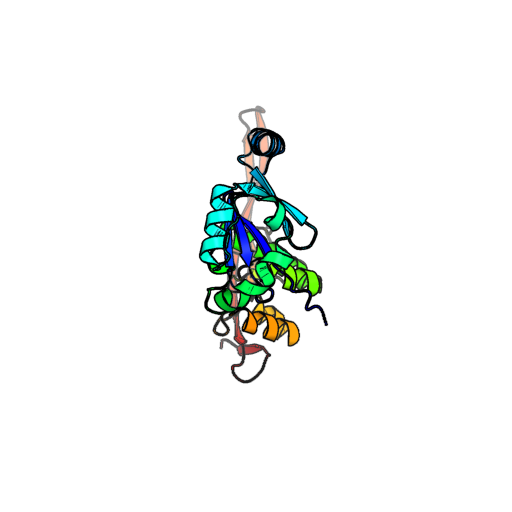24.384 1.00 80.94 88 VAL A CA 1
ATOM 727 C C . VAL A 1 88 ? -10.824 -6.179 23.071 1.00 80.94 88 VAL A C 1
ATOM 729 O O . VAL A 1 88 ? -12.010 -6.489 22.991 1.00 80.94 88 VAL A O 1
ATOM 732 N N . MET A 1 89 ? -10.003 -6.293 22.030 1.00 83.44 89 MET A N 1
ATOM 733 C CA . MET A 1 89 ? -10.462 -6.551 20.670 1.00 83.44 89 MET A CA 1
ATOM 734 C C . MET A 1 89 ? -10.447 -8.021 20.255 1.00 83.44 89 MET A C 1
ATOM 736 O O . MET A 1 89 ? -10.864 -8.329 19.135 1.00 83.44 89 MET A O 1
ATOM 740 N N . LEU A 1 90 ? -10.044 -8.938 21.144 1.00 74.44 90 LEU A N 1
ATOM 741 C CA . LEU A 1 90 ? -10.130 -10.383 20.894 1.00 74.44 90 LEU A CA 1
ATOM 742 C C . LEU A 1 90 ? -11.566 -10.830 20.579 1.00 74.44 90 LEU A C 1
ATOM 744 O O . LEU A 1 90 ? -11.763 -11.706 19.740 1.00 74.44 90 LEU A O 1
ATOM 748 N N . GLN A 1 91 ? -12.561 -10.194 21.202 1.00 70.31 91 GLN A N 1
ATOM 749 C CA . GLN A 1 91 ? -13.976 -10.577 21.111 1.00 70.31 91 GLN A CA 1
ATOM 750 C C . GLN A 1 91 ? -14.690 -10.017 19.870 1.00 70.31 91 GLN A C 1
ATOM 752 O O . GLN A 1 91 ? -15.717 -10.538 19.453 1.00 70.31 91 GLN A O 1
ATOM 757 N N . ALA A 1 92 ? -14.145 -8.972 19.247 1.00 71.88 92 ALA A N 1
ATOM 758 C CA . ALA A 1 92 ? -14.835 -8.218 18.201 1.00 71.88 92 ALA A CA 1
ATOM 759 C C . ALA A 1 92 ? -14.411 -8.577 16.767 1.00 71.88 92 ALA A C 1
ATOM 761 O O . ALA A 1 92 ? -15.039 -8.130 15.808 1.00 71.88 92 ALA A O 1
ATOM 762 N N . GLN A 1 93 ? -13.359 -9.378 16.580 1.00 66.31 93 GLN A N 1
ATOM 763 C CA . GLN A 1 93 ? -12.779 -9.608 15.251 1.00 66.31 93 GLN A CA 1
ATOM 764 C C . GLN A 1 93 ? -13.691 -10.347 14.265 1.00 66.31 93 GLN A C 1
ATOM 766 O O . GLN A 1 93 ? -13.582 -10.114 13.062 1.00 66.31 93 GLN A O 1
ATOM 771 N N . GLU A 1 94 ? -14.597 -11.214 14.723 1.00 70.62 94 GLU A N 1
ATOM 772 C CA . GLU A 1 94 ? -15.507 -11.905 13.797 1.00 70.62 94 GLU A CA 1
ATOM 773 C C . GLU A 1 94 ? -16.380 -10.921 13.016 1.00 70.62 94 GLU A C 1
ATOM 775 O O . GLU A 1 94 ? -16.632 -11.120 11.825 1.00 70.62 94 GLU A O 1
ATOM 780 N N . SER A 1 95 ? -16.742 -9.800 13.645 1.00 75.12 95 SER A N 1
ATOM 781 C CA . SER A 1 95 ? -17.509 -8.736 12.999 1.00 75.12 95 SER A CA 1
ATOM 782 C C . SER A 1 95 ? -16.750 -8.068 11.842 1.00 75.12 95 SER A C 1
ATOM 784 O O . SER A 1 95 ? -17.369 -7.511 10.935 1.00 75.12 95 SER A O 1
ATOM 786 N N . TRP A 1 96 ? -15.414 -8.157 11.809 1.00 83.75 96 TRP A N 1
ATOM 787 C CA . TRP A 1 96 ? -14.585 -7.499 10.792 1.00 83.75 96 TRP A CA 1
ATOM 788 C C . TRP A 1 96 ? -14.442 -8.317 9.524 1.00 83.75 96 TRP A C 1
ATOM 790 O O . TRP A 1 96 ? -14.192 -7.743 8.468 1.00 83.75 96 TRP A O 1
ATOM 800 N N . ARG A 1 97 ? -14.659 -9.635 9.581 1.00 79.19 97 ARG A N 1
ATOM 801 C CA . ARG A 1 97 ? -14.527 -10.517 8.410 1.00 79.19 97 ARG A CA 1
ATOM 802 C C . ARG A 1 97 ? -15.408 -10.078 7.239 1.00 79.19 97 ARG A C 1
ATOM 804 O O . ARG A 1 97 ? -15.025 -10.254 6.085 1.00 79.19 97 ARG A O 1
ATOM 811 N N . LYS A 1 98 ? -16.557 -9.464 7.538 1.00 83.06 98 LYS A N 1
ATOM 812 C CA . LYS A 1 98 ? -17.509 -8.935 6.548 1.00 83.06 98 LYS A CA 1
ATOM 813 C C . LYS A 1 98 ? -17.149 -7.535 6.033 1.00 83.06 98 LYS A C 1
ATOM 815 O O . LYS A 1 98 ? -17.758 -7.062 5.079 1.00 83.06 98 LYS A O 1
ATOM 820 N N . ASN A 1 99 ? -16.159 -6.868 6.625 1.00 89.06 99 ASN A N 1
ATOM 821 C CA . ASN A 1 99 ? -15.787 -5.513 6.245 1.00 89.06 99 ASN A CA 1
ATOM 822 C C . ASN A 1 99 ? -14.849 -5.487 5.022 1.00 89.06 99 ASN A C 1
ATOM 824 O O . ASN A 1 99 ? -14.090 -6.433 4.764 1.00 89.06 99 ASN A O 1
ATOM 828 N N . PRO A 1 100 ? -14.863 -4.379 4.256 1.00 91.25 100 PRO A N 1
ATOM 829 C CA . PRO A 1 100 ? -13.894 -4.158 3.191 1.00 91.25 100 PRO A CA 1
ATOM 830 C C . PRO A 1 100 ? -12.466 -4.074 3.737 1.00 91.25 100 PRO A C 1
ATOM 832 O O . PRO A 1 100 ? -12.240 -3.809 4.918 1.00 91.25 100 PRO A O 1
ATOM 835 N N . TYR A 1 101 ? -11.480 -4.252 2.862 1.00 93.12 101 TYR A N 1
ATOM 836 C CA . TYR A 1 101 ? -10.076 -4.113 3.244 1.00 93.12 101 TYR A CA 1
ATOM 837 C C . TYR A 1 101 ? -9.713 -2.668 3.603 1.00 93.12 101 TYR A C 1
ATOM 839 O O . TYR A 1 101 ? -10.239 -1.718 3.016 1.00 93.12 101 TYR A O 1
ATOM 847 N N . MET A 1 102 ? -8.738 -2.493 4.503 1.00 94.44 102 MET A N 1
ATOM 848 C CA . MET A 1 102 ? -8.283 -1.182 4.985 1.00 94.44 102 MET A CA 1
ATOM 849 C C . MET A 1 102 ? -7.967 -0.210 3.840 1.00 94.44 102 MET A C 1
ATOM 851 O O . MET A 1 102 ? -8.339 0.960 3.918 1.00 94.44 102 MET A O 1
ATOM 855 N N . ARG A 1 103 ? -7.329 -0.683 2.758 1.00 94.12 103 ARG A N 1
ATOM 856 C CA . ARG A 1 103 ? -6.940 0.156 1.607 1.00 94.12 103 ARG A CA 1
ATOM 857 C C . ARG A 1 103 ? -8.110 0.914 0.968 1.00 94.12 103 ARG A C 1
ATOM 859 O O . ARG A 1 103 ? -7.895 2.003 0.458 1.00 94.12 103 ARG A O 1
ATOM 866 N N . GLN A 1 104 ? -9.329 0.371 1.032 1.00 92.88 104 GLN A N 1
ATOM 867 C CA . GLN A 1 104 ? -10.534 0.989 0.460 1.00 92.88 104 GLN A CA 1
ATOM 868 C C . GLN A 1 104 ? -11.086 2.129 1.333 1.00 92.88 104 GLN A C 1
ATOM 870 O O . GLN A 1 104 ? -11.993 2.846 0.923 1.00 92.88 104 GLN A O 1
ATOM 875 N N . LYS A 1 105 ? -10.580 2.273 2.563 1.00 95.06 105 LYS A N 1
ATOM 876 C CA . LYS A 1 105 ? -11.005 3.288 3.540 1.00 95.06 105 LYS A CA 1
ATOM 877 C C . LYS A 1 105 ? -9.944 4.355 3.797 1.00 95.06 105 LYS A C 1
ATOM 879 O O . LYS A 1 105 ? -10.214 5.302 4.530 1.00 95.06 105 LYS A O 1
ATOM 884 N N . LEU A 1 106 ? -8.745 4.184 3.247 1.00 96.88 106 LEU A N 1
ATOM 885 C CA . LEU A 1 106 ? -7.688 5.188 3.284 1.00 96.88 106 LEU A CA 1
ATOM 886 C C . LEU A 1 106 ? -7.854 6.158 2.114 1.00 96.88 106 LEU A C 1
ATOM 888 O O . LEU A 1 106 ? -8.354 5.784 1.054 1.00 96.88 106 LEU A O 1
ATOM 892 N N . SER A 1 107 ? -7.372 7.387 2.281 1.00 96.81 107 SER A N 1
ATOM 893 C CA . SER A 1 107 ? -7.220 8.314 1.164 1.00 96.81 107 SER A CA 1
ATOM 894 C C . SER A 1 107 ? -6.284 7.728 0.105 1.00 96.81 107 SER A C 1
ATOM 896 O O . SER A 1 107 ? -5.308 7.033 0.421 1.00 96.81 107 SER A O 1
ATOM 898 N N . TYR A 1 108 ? -6.537 8.067 -1.162 1.00 95.56 108 TYR A N 1
ATOM 899 C CA . TYR A 1 108 ? -5.687 7.646 -2.277 1.00 95.56 108 TYR A CA 1
ATOM 900 C C . TYR A 1 108 ? -4.217 8.023 -2.046 1.00 95.56 108 TYR A C 1
ATOM 902 O O . TYR A 1 108 ? -3.320 7.202 -2.207 1.00 95.56 108 TYR A O 1
ATOM 910 N N . GLN A 1 109 ? -3.948 9.245 -1.573 1.00 96.25 109 GLN A N 1
ATOM 911 C CA . GLN A 1 109 ? -2.583 9.699 -1.295 1.00 96.25 109 GLN A CA 1
ATOM 912 C C . GLN A 1 109 ? -1.872 8.805 -0.269 1.00 96.25 109 GLN A C 1
ATOM 914 O O . GLN A 1 109 ? -0.674 8.522 -0.399 1.00 96.25 109 GLN A O 1
ATOM 919 N N . LYS A 1 110 ? -2.595 8.349 0.762 1.00 97.44 110 LYS A N 1
ATOM 920 C CA . LYS A 1 110 ? -2.033 7.485 1.796 1.00 97.44 110 LYS A CA 1
ATOM 921 C C . LYS A 1 110 ? -1.785 6.073 1.284 1.00 97.44 110 LYS A C 1
ATOM 923 O O . LYS A 1 110 ? -0.676 5.563 1.485 1.00 97.44 110 LYS A O 1
ATOM 928 N N . SER A 1 111 ? -2.771 5.460 0.632 1.00 97.31 111 SER A N 1
ATOM 929 C CA . 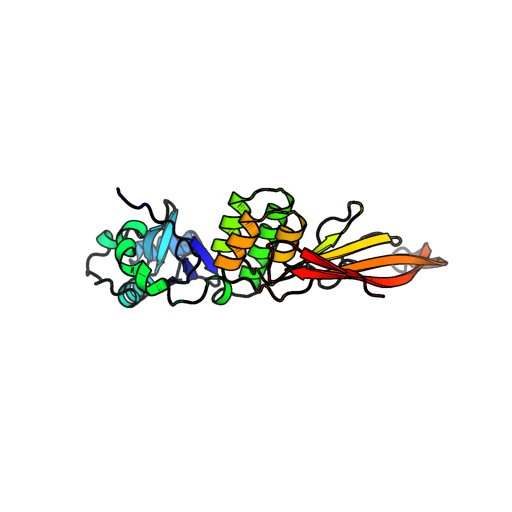SER A 1 111 ? -2.641 4.109 0.074 1.00 97.31 111 SER A CA 1
ATOM 930 C C . SER A 1 111 ? -1.561 4.061 -1.014 1.00 97.31 111 SER A C 1
ATOM 932 O O . SER A 1 111 ? -0.737 3.145 -1.014 1.00 97.31 111 SER A O 1
ATOM 934 N N . PHE A 1 112 ? -1.453 5.102 -1.845 1.00 96.88 112 PHE A N 1
ATOM 935 C CA . PHE A 1 112 ? -0.410 5.255 -2.861 1.00 96.88 112 PHE A CA 1
ATOM 936 C C . PHE A 1 112 ? 0.990 5.424 -2.250 1.00 96.88 112 PHE A C 1
ATOM 938 O O . PHE A 1 112 ? 1.958 4.807 -2.694 1.00 96.88 112 PHE A O 1
ATOM 945 N N . ARG A 1 113 ? 1.134 6.206 -1.169 1.00 97.62 113 ARG A N 1
ATOM 946 C CA . ARG A 1 113 ? 2.417 6.328 -0.450 1.00 97.62 113 ARG A CA 1
ATOM 947 C C . ARG A 1 113 ? 2.867 4.992 0.146 1.00 97.62 113 ARG A C 1
ATOM 949 O O . ARG A 1 113 ? 4.062 4.694 0.144 1.00 97.62 113 ARG A O 1
ATOM 956 N N . LEU A 1 114 ? 1.933 4.212 0.690 1.00 98.06 114 LEU A N 1
ATOM 957 C CA . LEU A 1 114 ? 2.213 2.865 1.191 1.00 98.06 114 LEU A CA 1
ATOM 958 C C . LEU A 1 114 ? 2.591 1.921 0.046 1.00 98.06 114 LEU A C 1
ATOM 960 O O . LEU A 1 114 ? 3.583 1.209 0.178 1.00 98.06 114 LEU A O 1
ATOM 964 N N . PHE A 1 115 ? 1.889 1.997 -1.086 1.00 97.88 115 PHE A N 1
ATOM 965 C CA . PHE A 1 115 ? 2.211 1.270 -2.314 1.00 97.88 115 PHE A CA 1
ATOM 966 C C . PHE A 1 115 ? 3.640 1.539 -2.796 1.00 97.88 115 PHE A C 1
ATOM 968 O O . PHE A 1 115 ? 4.405 0.592 -2.952 1.00 97.88 115 PHE A O 1
ATOM 975 N N . LYS A 1 116 ? 4.073 2.802 -2.919 1.00 97.31 116 LYS A N 1
ATOM 976 C CA . LYS A 1 116 ? 5.460 3.117 -3.318 1.00 97.31 116 LYS A CA 1
ATOM 977 C C . LYS A 1 116 ? 6.488 2.447 -2.405 1.00 97.31 116 LYS A C 1
ATOM 979 O O . LYS A 1 116 ? 7.453 1.849 -2.872 1.00 97.31 116 LYS A O 1
ATOM 984 N N . LYS A 1 117 ? 6.268 2.518 -1.086 1.00 97.94 117 LYS A N 1
ATOM 985 C CA . LYS A 1 117 ? 7.143 1.871 -0.095 1.00 97.94 117 LYS A CA 1
ATOM 986 C C . LYS A 1 117 ? 7.118 0.348 -0.214 1.00 97.94 117 LYS A C 1
ATOM 988 O O . LYS A 1 117 ? 8.143 -0.281 0.036 1.00 97.94 117 LYS A O 1
ATOM 993 N N . MET A 1 118 ? 5.960 -0.222 -0.541 1.00 97.81 118 MET A N 1
ATOM 994 C CA . MET A 1 118 ? 5.767 -1.657 -0.712 1.00 97.81 118 MET A CA 1
ATOM 995 C C . MET A 1 118 ? 6.532 -2.146 -1.937 1.00 97.81 118 MET A C 1
ATOM 997 O O . MET A 1 118 ? 7.339 -3.051 -1.801 1.00 97.81 118 MET A O 1
ATOM 1001 N N . VAL A 1 119 ? 6.384 -1.489 -3.089 1.00 96.81 119 VAL A N 1
ATOM 1002 C CA . VAL A 1 119 ? 7.101 -1.845 -4.325 1.00 96.81 119 VAL A CA 1
ATOM 1003 C C . VAL A 1 119 ? 8.619 -1.761 -4.150 1.00 96.81 119 VAL A C 1
ATOM 1005 O O . VAL A 1 119 ? 9.347 -2.638 -4.611 1.00 96.81 119 VAL A O 1
ATOM 1008 N N . VAL A 1 120 ? 9.120 -0.749 -3.435 1.00 95.88 120 VAL A N 1
ATOM 1009 C CA . VAL A 1 120 ? 10.553 -0.676 -3.100 1.00 95.88 120 VAL A CA 1
ATOM 1010 C C . VAL A 1 120 ? 10.988 -1.878 -2.250 1.00 95.88 120 VAL A C 1
ATOM 1012 O O . VAL A 1 120 ? 12.033 -2.458 -2.526 1.00 95.88 120 VAL A O 1
ATOM 1015 N N . ALA A 1 121 ? 10.187 -2.278 -1.255 1.00 96.31 121 ALA A N 1
ATOM 1016 C CA . ALA A 1 121 ? 10.474 -3.448 -0.420 1.00 96.31 121 ALA A CA 1
ATOM 1017 C C . ALA A 1 121 ? 10.384 -4.776 -1.195 1.00 96.31 121 ALA A C 1
ATOM 1019 O O . ALA A 1 121 ? 11.187 -5.673 -0.948 1.00 96.31 121 ALA A O 1
ATOM 1020 N N . MET A 1 122 ? 9.456 -4.878 -2.153 1.00 93.75 122 MET A N 1
ATOM 1021 C CA . MET A 1 122 ? 9.334 -6.026 -3.057 1.00 93.75 122 MET A CA 1
ATOM 1022 C C . MET A 1 122 ? 10.608 -6.202 -3.878 1.00 93.75 122 MET A C 1
ATOM 1024 O O . MET A 1 122 ? 11.169 -7.292 -3.913 1.00 93.75 122 MET A O 1
ATOM 1028 N N . ARG A 1 123 ? 11.102 -5.115 -4.485 1.00 90.50 123 ARG A N 1
ATOM 1029 C CA . ARG A 1 123 ? 12.318 -5.137 -5.307 1.00 90.50 123 ARG A CA 1
ATOM 1030 C C . ARG A 1 123 ? 13.573 -5.477 -4.502 1.00 90.50 123 ARG A C 1
ATOM 1032 O O . ARG A 1 123 ? 14.499 -6.055 -5.053 1.00 90.50 123 ARG A O 1
ATOM 1039 N N . SER A 1 124 ? 13.612 -5.125 -3.218 1.00 90.31 124 SER A N 1
ATOM 1040 C CA . SER A 1 124 ? 14.707 -5.491 -2.312 1.00 90.31 124 SER A CA 1
ATOM 1041 C C . SER A 1 124 ? 14.512 -6.860 -1.645 1.00 90.31 124 SER A C 1
ATOM 1043 O O . SER A 1 124 ? 15.128 -7.108 -0.612 1.00 90.31 124 SER A O 1
ATOM 1045 N N . SER A 1 125 ? 13.591 -7.695 -2.141 1.00 89.31 125 SER A N 1
ATOM 1046 C CA . SER A 1 125 ? 13.256 -9.021 -1.597 1.00 89.31 125 SER A CA 1
ATOM 1047 C C . SER A 1 125 ? 12.905 -9.039 -0.100 1.00 89.31 125 SER A C 1
ATOM 1049 O O . SER A 1 125 ? 13.004 -10.069 0.560 1.00 89.31 125 SER A O 1
ATOM 1051 N N . ASN A 1 126 ? 12.450 -7.911 0.461 1.00 94.69 126 ASN A N 1
ATOM 1052 C CA . ASN A 1 126 ? 12.058 -7.822 1.866 1.00 94.69 126 ASN A CA 1
ATOM 1053 C C . ASN A 1 126 ? 10.567 -8.165 2.006 1.00 94.69 126 ASN A C 1
ATOM 1055 O O . ASN A 1 126 ? 9.692 -7.287 1.989 1.00 94.69 126 ASN A O 1
ATOM 1059 N N . ILE A 1 127 ? 10.286 -9.466 2.098 1.00 92.44 127 ILE A N 1
ATOM 1060 C CA . ILE A 1 127 ? 8.925 -10.018 2.103 1.00 92.44 127 ILE A CA 1
ATOM 1061 C C . ILE A 1 127 ? 8.134 -9.568 3.333 1.00 92.44 127 ILE A C 1
ATOM 1063 O O . ILE A 1 127 ? 7.008 -9.094 3.185 1.00 92.44 127 ILE A O 1
ATOM 1067 N N . GLU A 1 128 ? 8.731 -9.602 4.525 1.00 94.25 128 GLU A N 1
ATOM 1068 C CA . GLU A 1 128 ? 8.064 -9.190 5.767 1.00 94.25 128 GLU A CA 1
ATOM 1069 C C . GLU A 1 128 ? 7.613 -7.720 5.699 1.00 94.25 128 GLU A C 1
ATOM 1071 O O . GLU A 1 128 ? 6.459 -7.370 5.973 1.00 94.25 128 GLU A O 1
ATOM 1076 N N . ARG A 1 129 ? 8.503 -6.824 5.247 1.00 96.81 129 ARG A N 1
ATOM 1077 C CA . ARG A 1 129 ? 8.167 -5.407 5.071 1.00 96.81 129 ARG A CA 1
ATOM 1078 C C . ARG A 1 129 ? 7.094 -5.211 4.007 1.00 96.81 129 ARG A C 1
ATOM 1080 O O . ARG A 1 129 ? 6.251 -4.328 4.183 1.00 96.81 129 ARG A O 1
ATOM 1087 N N . THR A 1 130 ? 7.133 -5.995 2.933 1.00 96.75 130 THR A N 1
ATOM 1088 C CA . THR A 1 130 ? 6.134 -5.974 1.859 1.00 96.75 130 THR A CA 1
ATOM 1089 C C . THR A 1 130 ? 4.754 -6.336 2.401 1.00 96.75 130 THR A C 1
ATOM 1091 O O . THR A 1 130 ? 3.831 -5.527 2.299 1.00 96.75 130 THR A O 1
ATOM 1094 N N . GLN A 1 131 ? 4.633 -7.485 3.070 1.00 95.81 131 GLN A N 1
ATOM 1095 C CA . GLN A 1 131 ? 3.382 -7.959 3.666 1.00 95.81 131 GLN A CA 1
ATOM 1096 C C . GLN A 1 131 ? 2.839 -6.965 4.693 1.00 95.81 131 GLN A C 1
ATOM 1098 O O . GLN A 1 131 ? 1.672 -6.580 4.650 1.00 95.81 131 GLN A O 1
ATOM 1103 N N . ARG A 1 132 ? 3.708 -6.435 5.559 1.00 95.44 132 ARG A N 1
ATOM 1104 C CA . ARG A 1 132 ? 3.331 -5.412 6.541 1.00 95.44 132 ARG A CA 1
ATOM 1105 C C . ARG A 1 132 ? 2.791 -4.134 5.896 1.00 95.44 132 ARG A C 1
ATOM 1107 O O . ARG A 1 132 ? 1.912 -3.492 6.467 1.00 95.44 132 ARG A O 1
ATOM 1114 N N . LEU A 1 133 ? 3.338 -3.703 4.758 1.00 97.69 133 LEU A N 1
ATOM 1115 C CA . LEU A 1 133 ? 2.863 -2.509 4.049 1.00 97.69 133 LEU A CA 1
ATOM 1116 C C . LEU A 1 133 ? 1.538 -2.766 3.326 1.00 97.69 133 LEU A C 1
ATOM 1118 O O . LEU A 1 133 ? 0.664 -1.900 3.372 1.00 97.69 133 LEU A O 1
ATOM 1122 N N . ALA A 1 134 ? 1.368 -3.951 2.741 1.00 96.50 134 ALA A N 1
ATOM 1123 C CA . ALA A 1 134 ? 0.103 -4.400 2.167 1.00 96.50 134 ALA A CA 1
ATOM 1124 C C . ALA A 1 134 ? -1.009 -4.439 3.225 1.00 96.50 134 ALA A C 1
ATOM 1126 O O . ALA A 1 134 ? -2.040 -3.792 3.051 1.00 96.50 134 ALA A O 1
ATOM 1127 N N . ASN A 1 135 ? -0.746 -5.063 4.378 1.00 95.44 135 ASN A N 1
ATOM 1128 C CA . ASN A 1 135 ? -1.698 -5.147 5.487 1.00 95.44 135 ASN A CA 1
ATOM 1129 C C . ASN A 1 135 ? -2.033 -3.786 6.113 1.00 95.44 135 ASN A C 1
ATOM 1131 O O . ASN A 1 135 ? -3.130 -3.587 6.634 1.00 95.44 135 ASN A O 1
ATOM 1135 N N . LYS A 1 136 ? -1.128 -2.807 5.999 1.00 96.12 136 LYS A N 1
ATOM 1136 C CA . LYS A 1 136 ? -1.382 -1.402 6.356 1.00 96.12 136 LYS A CA 1
ATOM 1137 C C . LYS A 1 136 ? -2.252 -0.645 5.349 1.00 96.12 136 LYS A C 1
ATOM 1139 O O . LYS A 1 136 ? -2.507 0.541 5.564 1.00 96.12 136 LYS A O 1
ATOM 1144 N N . GLY A 1 137 ? -2.688 -1.286 4.270 1.00 96.75 137 GLY A N 1
ATOM 1145 C CA . GLY A 1 137 ? -3.573 -0.705 3.268 1.00 96.75 137 GLY A CA 1
ATOM 1146 C C . GLY A 1 137 ? -2.850 -0.070 2.079 1.00 96.75 137 GLY A C 1
ATOM 1147 O O . GLY A 1 137 ? -3.336 0.922 1.536 1.00 96.75 137 GLY A O 1
ATOM 1148 N N . ALA A 1 138 ? -1.693 -0.602 1.670 1.00 97.75 138 ALA A N 1
ATOM 1149 C CA . ALA A 1 138 ? -1.123 -0.250 0.368 1.00 97.75 138 ALA A CA 1
ATOM 1150 C C . ALA A 1 138 ? -2.109 -0.574 -0.768 1.00 97.75 138 ALA A C 1
ATOM 1152 O O . ALA A 1 138 ? -2.843 -1.563 -0.700 1.00 97.75 138 ALA A O 1
ATOM 1153 N N . ASN A 1 139 ? -2.123 0.255 -1.815 1.00 96.38 139 ASN A N 1
ATOM 1154 C CA . ASN A 1 139 ? -2.887 -0.062 -3.019 1.00 96.38 139 ASN A CA 1
ATOM 1155 C C . ASN A 1 139 ? -2.220 -1.242 -3.752 1.00 96.38 139 ASN A C 1
ATOM 1157 O O . ASN A 1 139 ? -1.036 -1.168 -4.071 1.00 96.38 139 ASN A O 1
ATOM 1161 N N . LEU A 1 140 ? -2.962 -2.329 -3.978 1.00 95.38 140 LEU A N 1
ATOM 1162 C CA . LEU A 1 140 ? -2.462 -3.543 -4.638 1.00 95.38 140 LEU A CA 1
ATOM 1163 C C . LEU A 1 140 ? -2.730 -3.555 -6.146 1.00 95.38 140 LEU A C 1
ATOM 1165 O O . LEU A 1 140 ? -2.139 -4.364 -6.857 1.00 95.38 140 LEU A O 1
ATOM 1169 N N . ASP A 1 141 ? -3.594 -2.656 -6.616 1.00 94.62 141 ASP A N 1
ATOM 1170 C CA . ASP A 1 141 ? -4.046 -2.604 -8.008 1.00 94.62 141 ASP A CA 1
ATOM 1171 C C . ASP A 1 141 ? -3.344 -1.491 -8.798 1.00 94.62 141 ASP A C 1
ATOM 1173 O O . ASP A 1 141 ? -3.396 -1.449 -10.028 1.00 94.62 141 ASP A O 1
ATOM 1177 N N . GLU A 1 142 ? -2.646 -0.607 -8.082 1.00 95.06 142 GLU A N 1
ATOM 1178 C CA . GLU A 1 142 ? -1.809 0.430 -8.665 1.00 95.06 142 GLU A CA 1
ATOM 1179 C C . GLU A 1 142 ? -0.658 -0.183 -9.461 1.00 95.06 142 GLU A C 1
ATOM 1181 O O . GLU A 1 142 ? -0.063 -1.188 -9.059 1.00 95.06 142 GLU A O 1
ATOM 1186 N N . LYS A 1 143 ? -0.310 0.451 -10.580 1.00 94.06 143 LYS A N 1
ATOM 1187 C CA . LYS A 1 143 ? 0.779 -0.011 -11.434 1.00 94.06 143 LYS A CA 1
ATOM 1188 C C . LYS A 1 143 ? 2.026 0.846 -11.259 1.00 94.06 143 LYS A C 1
ATOM 1190 O O . LYS A 1 143 ? 1.980 2.009 -10.869 1.00 94.06 143 LYS A O 1
ATOM 1195 N N . PHE A 1 144 ? 3.171 0.241 -11.529 1.00 95.25 144 PHE A N 1
ATOM 1196 C CA . PHE A 1 144 ? 4.459 0.916 -11.558 1.00 95.25 144 PHE A CA 1
ATOM 1197 C C . PHE A 1 144 ? 5.291 0.401 -12.723 1.00 95.25 144 PHE A C 1
ATOM 1199 O O . PHE A 1 144 ? 5.096 -0.710 -13.217 1.00 95.25 144 PHE A O 1
ATOM 1206 N N . TRP A 1 145 ? 6.237 1.218 -13.163 1.00 93.88 145 TRP A N 1
ATOM 1207 C CA . TRP A 1 145 ? 7.172 0.855 -14.212 1.00 93.88 145 TRP A CA 1
ATOM 1208 C C . TRP A 1 145 ? 8.442 0.268 -13.614 1.00 93.88 145 TRP A C 1
ATOM 1210 O O . TRP A 1 145 ? 9.152 0.928 -12.855 1.00 93.88 145 TRP A O 1
ATOM 1220 N N . GLU A 1 146 ? 8.760 -0.956 -14.012 1.00 92.88 146 GLU A N 1
ATOM 1221 C CA . GLU A 1 146 ? 10.079 -1.553 -13.843 1.00 92.88 146 GLU A CA 1
ATOM 1222 C C . GLU A 1 146 ? 10.880 -1.318 -15.128 1.00 92.88 146 GLU A C 1
ATOM 1224 O O . GLU A 1 146 ? 10.540 -1.860 -16.183 1.00 92.88 146 GLU A O 1
ATOM 1229 N N . ARG A 1 147 ? 11.907 -0.463 -15.060 1.00 91.25 147 ARG A N 1
ATOM 1230 C CA . ARG A 1 147 ? 12.768 -0.132 -16.202 1.00 91.25 147 ARG A CA 1
ATOM 1231 C C . ARG A 1 147 ? 14.029 -0.996 -16.179 1.00 91.25 147 ARG A C 1
ATOM 1233 O O . ARG A 1 147 ? 14.697 -1.095 -15.148 1.00 91.25 147 ARG A O 1
ATOM 1240 N N . ASN A 1 148 ? 14.376 -1.564 -17.332 1.00 86.19 148 ASN A N 1
ATOM 1241 C CA . ASN A 1 148 ? 15.618 -2.317 -17.520 1.00 86.19 148 ASN A CA 1
ATOM 1242 C C . ASN A 1 148 ? 16.833 -1.373 -17.611 1.00 86.19 148 ASN A C 1
ATOM 1244 O O . ASN A 1 148 ? 16.683 -0.153 -17.578 1.00 86.19 148 ASN A O 1
ATOM 1248 N N . HIS A 1 149 ? 18.038 -1.937 -17.738 1.00 75.25 149 HIS A N 1
ATOM 1249 C CA . HIS A 1 149 ? 19.289 -1.194 -17.974 1.00 75.25 149 HIS A CA 1
ATOM 1250 C C . HIS A 1 149 ? 19.602 -0.117 -16.919 1.00 75.25 149 HIS A C 1
ATOM 1252 O O . HIS A 1 149 ? 20.012 0.991 -17.247 1.00 75.25 149 HIS A O 1
ATOM 1258 N N . GLY A 1 150 ? 19.377 -0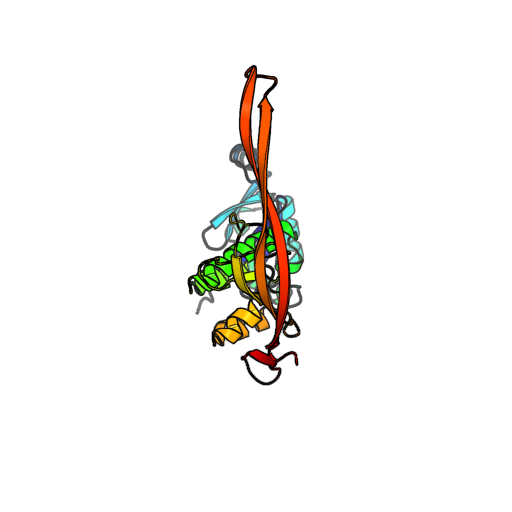.420 -15.637 1.00 74.62 150 GLY A N 1
ATOM 1259 C CA . GLY A 1 150 ? 19.796 0.450 -14.530 1.00 74.62 150 GLY A CA 1
ATOM 1260 C C . GLY A 1 150 ? 18.895 1.659 -14.246 1.00 74.62 150 GLY A C 1
ATOM 1261 O O . GLY A 1 150 ? 19.088 2.322 -13.233 1.00 74.62 150 GLY A O 1
ATOM 1262 N N . TYR A 1 151 ? 17.855 1.918 -15.048 1.00 82.06 151 TYR A N 1
ATOM 1263 C CA . TYR A 1 151 ? 16.938 3.046 -14.814 1.00 82.06 151 TYR A CA 1
ATOM 1264 C C . TYR A 1 151 ? 15.991 2.832 -13.614 1.00 82.06 151 TYR A C 1
ATOM 1266 O O . TYR A 1 151 ? 15.412 3.785 -13.094 1.00 82.06 151 TYR A O 1
ATOM 1274 N N . GLY A 1 152 ? 15.819 1.599 -13.136 1.00 87.38 152 GLY A N 1
ATOM 1275 C CA . GLY A 1 152 ? 15.086 1.300 -11.903 1.00 87.38 152 GLY A CA 1
ATOM 1276 C C . GLY A 1 152 ? 13.574 1.544 -11.972 1.00 87.38 152 GLY A C 1
ATOM 1277 O O . GLY A 1 152 ? 12.960 1.426 -13.029 1.00 87.38 152 GLY A O 1
ATOM 1278 N N . LEU A 1 153 ? 12.954 1.851 -10.830 1.00 92.12 153 LEU A N 1
ATOM 1279 C CA . LEU A 1 153 ? 11.497 1.998 -10.717 1.00 92.12 153 LEU A CA 1
ATOM 1280 C C . LEU A 1 153 ? 11.032 3.400 -11.136 1.00 92.12 153 LEU A C 1
ATOM 1282 O O . LEU A 1 153 ? 11.719 4.383 -10.864 1.00 92.12 153 LEU A O 1
ATOM 1286 N N . SER A 1 154 ? 9.841 3.501 -11.723 1.00 92.44 154 SER A N 1
ATOM 1287 C CA . SER A 1 154 ? 9.106 4.764 -11.852 1.00 92.44 154 SER A CA 1
ATOM 1288 C C . SER A 1 154 ? 7.643 4.573 -11.459 1.00 92.44 154 SER A C 1
ATOM 1290 O O . SER A 1 154 ? 7.017 3.568 -11.787 1.00 92.44 154 SER A O 1
ATOM 1292 N N . PHE A 1 155 ? 7.109 5.554 -10.735 1.00 92.81 155 PHE A N 1
ATOM 1293 C CA . PHE A 1 155 ? 5.718 5.589 -10.271 1.00 92.81 155 PHE A CA 1
ATOM 1294 C C . PHE A 1 155 ? 4.895 6.663 -10.987 1.00 92.81 155 PHE A C 1
ATOM 1296 O O . PHE A 1 155 ? 3.788 6.974 -10.557 1.00 92.81 155 PHE A O 1
ATOM 1303 N N . ASN A 1 156 ? 5.466 7.279 -12.022 1.00 87.69 156 ASN A N 1
ATOM 1304 C CA . ASN A 1 156 ? 4.772 8.252 -12.849 1.00 87.69 156 ASN A CA 1
ATOM 1305 C C . ASN A 1 156 ? 4.007 7.521 -13.952 1.00 87.69 156 ASN A C 1
ATOM 1307 O O . ASN A 1 156 ? 4.408 6.440 -14.389 1.00 87.69 156 ASN A O 1
ATOM 1311 N N . SER A 1 157 ? 2.940 8.145 -14.451 1.00 83.44 157 SER A N 1
ATOM 1312 C CA . SER A 1 157 ? 2.202 7.638 -15.615 1.00 83.44 157 SER A CA 1
ATOM 1313 C C . SER A 1 157 ? 3.118 7.477 -16.834 1.00 83.44 157 SER A C 1
ATOM 1315 O O . SER A 1 157 ? 2.983 6.518 -17.594 1.00 83.44 157 SER A O 1
ATOM 1317 N N . ASN A 1 158 ? 4.106 8.368 -16.974 1.00 84.00 158 ASN A N 1
ATOM 1318 C CA . ASN A 1 158 ? 5.140 8.311 -17.997 1.00 84.00 158 ASN A CA 1
ATOM 1319 C C . ASN A 1 158 ? 6.501 7.877 -17.401 1.00 84.00 158 ASN A C 1
ATOM 1321 O O . ASN A 1 158 ? 7.116 8.654 -16.664 1.00 84.00 158 ASN A O 1
ATOM 1325 N N . PRO A 1 159 ? 7.055 6.704 -17.780 1.00 82.88 159 PRO A N 1
ATOM 1326 C CA . PRO A 1 159 ? 8.318 6.199 -17.228 1.00 82.88 159 PRO A CA 1
ATOM 1327 C C . PRO A 1 159 ? 9.553 7.020 -17.629 1.00 82.88 159 PRO A C 1
ATOM 1329 O O . PRO A 1 159 ? 10.647 6.786 -17.104 1.00 82.88 159 PRO A O 1
ATOM 1332 N N . LYS A 1 160 ? 9.401 7.960 -18.572 1.00 82.69 160 LYS A N 1
ATOM 1333 C CA . LYS A 1 160 ? 10.470 8.840 -19.063 1.00 82.69 160 LYS A CA 1
ATOM 1334 C C . LYS A 1 160 ? 10.671 10.084 -18.199 1.00 82.69 160 LYS A C 1
ATOM 1336 O O . LYS A 1 160 ? 11.736 10.681 -18.278 1.00 82.69 160 LYS A O 1
ATOM 1341 N N . GLN A 1 161 ? 9.665 10.489 -17.417 1.00 80.38 161 GLN A N 1
ATOM 1342 C CA . GLN A 1 161 ? 9.600 11.822 -16.800 1.00 80.38 161 GLN A CA 1
ATOM 1343 C C . GLN A 1 161 ? 10.795 12.138 -15.883 1.00 80.38 161 GLN A C 1
ATOM 1345 O O . GLN A 1 161 ? 11.194 13.291 -15.777 1.00 80.38 161 GLN A O 1
ATOM 1350 N N . ASP A 1 162 ? 11.414 11.111 -15.297 1.00 79.12 162 ASP A N 1
ATOM 1351 C CA . ASP A 1 162 ? 12.545 11.267 -14.374 1.00 79.12 162 ASP A CA 1
ATOM 1352 C C . ASP A 1 162 ? 13.908 10.927 -15.012 1.00 79.12 162 ASP A C 1
ATOM 1354 O O . ASP A 1 162 ? 14.909 10.786 -14.308 1.00 79.12 162 ASP A O 1
ATOM 1358 N N . ILE A 1 163 ? 13.966 10.733 -16.336 1.00 83.19 163 ILE A N 1
ATOM 1359 C CA . ILE A 1 163 ? 15.208 10.423 -17.059 1.00 83.19 163 ILE A CA 1
ATOM 1360 C C . ILE A 1 163 ? 15.855 11.731 -17.510 1.00 83.19 163 ILE A C 1
ATOM 1362 O O . ILE A 1 163 ? 15.347 12.422 -18.387 1.00 83.19 163 ILE A O 1
ATOM 1366 N N . ARG A 1 164 ? 17.006 12.061 -16.917 1.00 78.19 164 ARG A N 1
ATOM 1367 C CA . ARG A 1 164 ? 17.704 13.343 -17.129 1.00 78.19 164 ARG A CA 1
ATOM 1368 C C . ARG A 1 164 ? 18.503 13.432 -18.437 1.00 78.19 164 ARG A C 1
ATOM 1370 O O . ARG A 1 164 ? 19.115 14.460 -18.701 1.00 78.19 164 ARG A O 1
ATOM 1377 N N . THR A 1 165 ? 18.549 12.372 -19.241 1.00 77.81 165 THR A N 1
ATOM 1378 C CA . THR A 1 165 ? 19.382 12.310 -20.449 1.00 77.81 165 THR A CA 1
ATOM 1379 C C . THR A 1 165 ? 18.570 12.576 -21.716 1.00 77.81 165 THR A C 1
ATOM 1381 O O . THR A 1 165 ? 17.465 12.067 -21.891 1.00 77.81 165 THR A O 1
ATOM 1384 N N . TYR A 1 166 ? 19.158 13.308 -22.670 1.00 72.69 166 TYR A N 1
ATOM 1385 C CA . TYR A 1 166 ? 18.547 13.552 -23.988 1.00 72.69 166 TYR A CA 1
ATOM 1386 C C . TYR A 1 166 ? 18.555 12.325 -24.913 1.00 72.69 166 TYR A C 1
ATOM 1388 O O . TYR A 1 166 ? 17.928 12.346 -25.974 1.00 72.69 166 TYR A O 1
ATOM 1396 N N . ARG A 1 167 ? 19.261 11.261 -24.518 1.00 80.62 167 ARG A N 1
ATOM 1397 C CA . ARG A 1 167 ? 19.332 9.970 -25.205 1.00 80.62 167 ARG A CA 1
ATOM 1398 C C . ARG A 1 167 ? 19.001 8.861 -24.216 1.00 80.62 167 ARG A C 1
ATOM 1400 O O . ARG A 1 167 ? 19.612 8.789 -23.150 1.00 80.62 167 ARG A O 1
ATOM 1407 N N . PHE A 1 168 ? 18.063 7.996 -24.579 1.00 85.44 168 PHE A N 1
ATOM 1408 C CA . PHE A 1 168 ? 17.774 6.775 -23.832 1.00 85.44 168 PHE A CA 1
ATOM 1409 C C . PHE A 1 168 ? 17.233 5.691 -24.760 1.00 85.44 168 PHE A C 1
ATOM 1411 O O . PHE A 1 168 ? 16.578 5.975 -25.765 1.00 85.44 168 PHE A O 1
ATOM 1418 N N . ASN A 1 169 ? 17.504 4.439 -24.411 1.00 88.88 169 ASN A N 1
ATOM 1419 C CA . ASN A 1 169 ? 16.949 3.259 -25.058 1.00 88.88 169 ASN A CA 1
ATOM 1420 C C . ASN A 1 169 ? 16.767 2.190 -23.983 1.00 88.88 169 ASN A C 1
ATOM 1422 O O . ASN A 1 169 ? 17.748 1.637 -23.496 1.00 88.88 169 ASN A O 1
ATOM 1426 N N . PHE A 1 170 ? 15.529 1.943 -23.574 1.00 89.50 170 PHE A N 1
ATOM 1427 C CA . PHE A 1 170 ? 15.232 0.948 -22.551 1.00 89.50 170 PHE A CA 1
ATOM 1428 C C . PHE A 1 170 ? 13.880 0.301 -22.805 1.00 89.50 170 PHE A C 1
ATOM 1430 O O . PHE A 1 170 ? 12.978 0.891 -23.400 1.00 89.50 170 PHE A O 1
ATOM 1437 N N . THR A 1 171 ? 13.718 -0.919 -22.315 1.00 90.44 171 THR A N 1
ATOM 1438 C CA . THR A 1 171 ? 12.402 -1.521 -22.132 1.00 90.44 171 THR A CA 1
ATOM 1439 C C . THR A 1 171 ? 11.932 -1.262 -20.713 1.00 90.44 171 THR A C 1
ATOM 1441 O O . THR A 1 171 ? 12.718 -1.309 -19.764 1.00 90.44 171 THR A O 1
ATOM 1444 N N . ALA A 1 172 ? 10.645 -0.990 -20.556 1.00 91.44 172 ALA A N 1
ATOM 1445 C CA . ALA A 1 172 ? 10.024 -0.949 -19.246 1.00 91.44 172 ALA A CA 1
ATOM 1446 C C . ALA A 1 172 ? 8.726 -1.730 -19.261 1.00 91.44 172 ALA A C 1
ATOM 1448 O O . ALA A 1 172 ? 8.015 -1.746 -20.267 1.00 91.44 172 ALA A O 1
ATOM 1449 N N . THR A 1 173 ? 8.434 -2.365 -18.135 1.00 90.56 173 THR A N 1
ATOM 1450 C CA . THR A 1 173 ? 7.197 -3.113 -17.962 1.00 90.56 173 THR A CA 1
ATOM 1451 C C . THR A 1 173 ? 6.353 -2.475 -16.881 1.00 90.56 173 THR A C 1
ATOM 1453 O O . THR A 1 173 ? 6.846 -2.184 -15.794 1.00 90.56 173 THR A O 1
ATOM 1456 N N . HIS A 1 174 ? 5.089 -2.231 -17.207 1.00 92.94 174 HIS A N 1
ATOM 1457 C CA . HIS A 1 174 ? 4.114 -1.655 -16.301 1.00 92.94 174 HIS A CA 1
ATOM 1458 C C . HIS A 1 174 ? 3.409 -2.785 -15.551 1.00 92.94 174 HIS A C 1
ATOM 1460 O O . HIS A 1 174 ? 2.575 -3.473 -16.135 1.00 92.94 174 HIS A O 1
ATOM 1466 N N . PHE A 1 175 ? 3.766 -3.005 -14.288 1.00 89.69 175 PHE A N 1
ATOM 1467 C CA . PHE A 1 175 ? 3.239 -4.097 -13.473 1.00 89.69 175 PHE A CA 1
ATOM 1468 C C . PHE A 1 175 ? 2.359 -3.586 -12.343 1.00 89.69 175 PHE A C 1
ATOM 1470 O O . PHE A 1 175 ? 2.687 -2.592 -11.700 1.00 89.69 175 PHE A O 1
ATOM 1477 N N . SER A 1 176 ? 1.291 -4.325 -12.045 1.00 93.75 176 SER A N 1
ATOM 1478 C CA . SER A 1 176 ? 0.721 -4.326 -10.699 1.00 93.75 176 SER A CA 1
ATOM 1479 C C . SER A 1 176 ? 1.569 -5.224 -9.781 1.00 93.75 176 SER A C 1
ATOM 1481 O O . SER A 1 176 ? 2.249 -6.138 -10.265 1.00 93.75 176 SER A O 1
ATOM 1483 N N . PRO A 1 177 ? 1.540 -5.012 -8.455 1.00 95.19 177 PRO A N 1
ATOM 1484 C CA . PRO A 1 177 ? 2.261 -5.827 -7.486 1.00 95.19 177 PRO A CA 1
ATOM 1485 C C . PRO A 1 177 ? 2.093 -7.338 -7.663 1.00 95.19 177 PRO A C 1
ATOM 1487 O O . PRO A 1 177 ? 3.075 -8.075 -7.582 1.00 95.19 177 PRO A O 1
ATOM 1490 N N . ILE A 1 178 ? 0.869 -7.801 -7.935 1.00 94.12 178 ILE A N 1
ATOM 1491 C CA . ILE A 1 178 ? 0.582 -9.230 -8.102 1.00 94.12 178 ILE A CA 1
ATOM 1492 C C . ILE A 1 178 ? 1.216 -9.810 -9.371 1.00 94.12 178 ILE A C 1
ATOM 1494 O O . ILE A 1 178 ? 1.784 -10.898 -9.317 1.00 94.12 178 ILE A O 1
ATOM 1498 N N . LEU A 1 179 ? 1.211 -9.066 -10.482 1.00 93.00 179 LEU A N 1
ATOM 1499 C CA . LEU A 1 179 ? 1.877 -9.487 -11.717 1.00 93.00 179 LEU A CA 1
ATOM 1500 C C . LEU A 1 179 ? 3.395 -9.520 -11.548 1.00 93.00 179 LEU A C 1
ATOM 1502 O O . LEU A 1 179 ? 4.048 -10.447 -12.020 1.00 93.00 179 LEU A O 1
ATOM 1506 N N . TRP A 1 180 ? 3.963 -8.536 -10.845 1.00 92.62 180 TRP A N 1
ATOM 1507 C CA . TRP A 1 180 ? 5.392 -8.537 -10.547 1.00 92.62 180 TRP A CA 1
ATOM 1508 C C . TRP A 1 180 ? 5.778 -9.748 -9.687 1.00 92.62 180 TRP A C 1
ATOM 1510 O O . TRP A 1 180 ? 6.770 -10.412 -9.978 1.00 92.62 180 TRP A O 1
ATOM 1520 N N . ALA A 1 181 ? 4.987 -10.074 -8.660 1.00 92.25 181 ALA A N 1
ATOM 1521 C CA . ALA A 1 181 ? 5.228 -11.245 -7.818 1.00 92.25 181 ALA A CA 1
ATOM 1522 C C . ALA A 1 181 ? 5.168 -12.552 -8.624 1.00 92.25 181 ALA A C 1
ATOM 1524 O O . ALA A 1 181 ? 6.061 -13.389 -8.496 1.00 92.25 181 ALA A O 1
ATOM 1525 N N . ALA A 1 182 ? 4.167 -12.688 -9.497 1.00 90.44 182 ALA A N 1
ATOM 1526 C CA . ALA A 1 182 ? 4.000 -13.854 -10.355 1.00 90.44 182 ALA A CA 1
ATOM 1527 C C . ALA A 1 182 ? 5.140 -13.995 -11.384 1.00 90.44 182 ALA A C 1
ATOM 1529 O O . ALA A 1 182 ? 5.651 -15.094 -11.570 1.00 90.44 182 ALA A O 1
ATOM 1530 N N . LYS A 1 183 ? 5.610 -12.893 -11.992 1.00 88.50 183 LYS A N 1
ATOM 1531 C CA . LYS A 1 183 ? 6.772 -12.888 -12.907 1.00 88.50 183 LYS A CA 1
ATOM 1532 C C . LYS A 1 183 ? 8.040 -13.406 -12.220 1.00 88.50 183 LYS A C 1
ATOM 1534 O O . LYS A 1 183 ? 8.857 -14.068 -12.847 1.00 88.50 183 LYS A O 1
ATOM 1539 N N . ASN A 1 184 ? 8.213 -13.082 -10.941 1.00 88.62 184 ASN A N 1
ATOM 1540 C CA . ASN A 1 184 ? 9.373 -13.488 -10.148 1.00 88.62 184 ASN A CA 1
ATOM 1541 C C . ASN A 1 184 ? 9.162 -14.837 -9.433 1.00 88.62 184 ASN A C 1
ATOM 1543 O O . ASN A 1 184 ? 9.869 -15.124 -8.471 1.00 88.62 184 ASN A O 1
ATOM 1547 N N . ASN A 1 185 ? 8.183 -15.648 -9.858 1.00 88.38 185 ASN A N 1
ATOM 1548 C CA . ASN A 1 185 ? 7.862 -16.960 -9.281 1.00 88.38 185 ASN A CA 1
ATOM 1549 C C . ASN A 1 185 ? 7.621 -16.943 -7.758 1.00 88.38 185 ASN A C 1
ATOM 1551 O O . ASN A 1 185 ? 7.795 -17.952 -7.077 1.00 88.38 185 ASN A O 1
ATOM 1555 N N . ASN A 1 186 ? 7.191 -15.806 -7.203 1.00 89.62 186 ASN A N 1
ATOM 1556 C CA . ASN A 1 186 ? 6.925 -15.671 -5.775 1.00 89.62 186 ASN A CA 1
ATOM 1557 C C . ASN A 1 186 ? 5.464 -16.023 -5.466 1.00 89.62 186 ASN A C 1
ATOM 1559 O O . ASN A 1 186 ? 4.625 -15.153 -5.212 1.00 89.62 186 ASN A O 1
ATOM 1563 N N . THR A 1 187 ? 5.162 -17.319 -5.507 1.00 88.56 187 THR A N 1
ATOM 1564 C CA . THR A 1 187 ? 3.813 -17.875 -5.309 1.00 88.56 187 THR A CA 1
ATOM 1565 C C . THR A 1 187 ? 3.215 -17.505 -3.951 1.00 88.56 187 THR A C 1
ATOM 1567 O O . THR A 1 187 ? 2.030 -17.178 -3.870 1.00 88.56 187 THR A O 1
ATOM 1570 N N . ASN A 1 188 ? 4.035 -17.457 -2.897 1.00 90.81 188 ASN A N 1
ATOM 1571 C CA . ASN A 1 188 ? 3.619 -17.032 -1.559 1.00 90.81 188 ASN A CA 1
ATOM 1572 C C . ASN A 1 188 ? 3.082 -15.599 -1.561 1.00 90.81 188 ASN A C 1
ATOM 1574 O O . ASN A 1 188 ? 2.026 -15.321 -0.992 1.00 90.81 188 ASN A O 1
ATOM 1578 N N . LEU A 1 189 ? 3.781 -14.687 -2.239 1.00 92.38 189 LEU A N 1
ATOM 1579 C CA . LEU A 1 189 ? 3.364 -13.294 -2.329 1.00 92.38 189 LEU A CA 1
ATOM 1580 C C . LEU A 1 189 ? 2.129 -13.118 -3.228 1.00 92.38 189 LEU A C 1
ATOM 1582 O O . LEU A 1 189 ? 1.261 -12.305 -2.915 1.00 92.38 189 LEU A O 1
ATOM 1586 N N . VAL A 1 190 ? 2.003 -13.915 -4.295 1.00 93.00 190 VAL A N 1
ATOM 1587 C CA . VAL A 1 190 ? 0.792 -13.958 -5.136 1.00 93.00 190 VAL A CA 1
ATOM 1588 C C . VAL A 1 190 ? -0.426 -14.392 -4.318 1.00 93.00 190 VAL A C 1
ATOM 1590 O O . VAL A 1 190 ? -1.440 -13.692 -4.316 1.00 93.00 190 VAL A O 1
ATOM 1593 N N . ASN A 1 191 ? -0.324 -15.505 -3.587 1.00 92.12 191 ASN A N 1
ATOM 1594 C CA . ASN A 1 191 ? -1.404 -16.017 -2.741 1.00 92.12 191 ASN A CA 1
ATOM 1595 C C . ASN A 1 191 ? -1.789 -15.011 -1.654 1.00 92.12 191 ASN A C 1
ATOM 1597 O O . ASN A 1 191 ? -2.972 -14.745 -1.447 1.00 92.12 191 ASN A O 1
ATOM 1601 N N . PHE A 1 192 ? -0.795 -14.392 -1.018 1.00 93.25 192 PHE A N 1
ATOM 1602 C CA . PHE A 1 192 ? -1.017 -13.337 -0.039 1.00 93.25 192 PHE A CA 1
ATOM 1603 C C . PHE A 1 192 ? -1.796 -12.150 -0.634 1.00 93.25 192 PHE A C 1
ATOM 1605 O O . PHE A 1 192 ? -2.784 -11.701 -0.056 1.00 93.25 192 PHE A O 1
ATOM 1612 N N . TYR A 1 193 ? -1.431 -11.664 -1.824 1.00 94.44 193 TYR A N 1
ATOM 1613 C CA . TYR A 1 193 ? -2.183 -10.587 -2.474 1.00 94.44 193 TYR A CA 1
ATOM 1614 C C . TYR A 1 193 ? -3.604 -11.001 -2.878 1.00 94.44 193 TYR A C 1
ATOM 1616 O O . TYR A 1 193 ? -4.524 -10.194 -2.730 1.00 94.44 193 TYR A O 1
ATOM 1624 N N . LYS A 1 194 ? -3.815 -12.249 -3.318 1.00 92.25 194 LYS A N 1
ATOM 1625 C CA . LYS A 1 194 ? -5.159 -12.799 -3.577 1.00 92.25 194 LYS A CA 1
ATOM 1626 C C . LYS A 1 194 ? -6.013 -12.820 -2.306 1.00 92.25 194 LYS A C 1
ATOM 1628 O O . LYS A 1 194 ? -7.154 -12.371 -2.339 1.00 92.25 194 LYS A O 1
ATOM 1633 N N . GLN A 1 195 ? -5.452 -13.253 -1.175 1.00 91.19 195 GLN A N 1
ATOM 1634 C CA . GLN A 1 195 ? -6.133 -13.238 0.129 1.00 91.19 195 GLN A CA 1
ATOM 1635 C C . GLN A 1 195 ? -6.504 -11.823 0.585 1.00 91.19 195 GLN A C 1
ATOM 1637 O O . GLN A 1 195 ? -7.529 -11.627 1.237 1.00 91.19 195 GLN A O 1
ATOM 1642 N N . LEU A 1 196 ? -5.707 -10.822 0.205 1.00 91.75 196 LEU A N 1
ATOM 1643 C CA . LEU A 1 196 ? -6.022 -9.409 0.410 1.00 91.75 196 LEU A CA 1
ATOM 1644 C C . LEU A 1 196 ? -6.984 -8.835 -0.642 1.00 91.75 196 LEU A C 1
ATOM 1646 O O . LEU A 1 196 ? -7.301 -7.646 -0.591 1.00 91.75 196 LEU A O 1
ATOM 1650 N N . GLY A 1 197 ? -7.468 -9.634 -1.592 1.00 90.94 197 GLY A N 1
ATOM 1651 C CA . GLY A 1 197 ? -8.414 -9.219 -2.626 1.00 90.94 197 GLY A CA 1
ATOM 1652 C C . GLY A 1 197 ? -7.808 -8.300 -3.687 1.00 90.94 197 GLY A C 1
ATOM 1653 O O . GLY A 1 197 ? -8.484 -7.373 -4.132 1.00 90.94 197 GLY A O 1
ATOM 1654 N N . ALA A 1 198 ? -6.530 -8.479 -4.033 1.00 92.12 198 ALA A N 1
ATOM 1655 C CA . ALA A 1 198 ? -5.946 -7.827 -5.206 1.00 92.12 198 ALA A CA 1
ATOM 1656 C C . ALA A 1 198 ? -6.683 -8.258 -6.483 1.00 92.12 198 ALA A C 1
ATOM 1658 O O . ALA A 1 198 ? -7.065 -9.422 -6.622 1.00 92.12 198 ALA A O 1
ATOM 1659 N N . ASN A 1 199 ? -6.856 -7.337 -7.427 1.00 91.00 199 ASN A N 1
ATOM 1660 C CA . ASN A 1 199 ? -7.490 -7.636 -8.702 1.00 91.00 199 ASN A CA 1
ATOM 1661 C C . ASN A 1 199 ? -6.562 -8.510 -9.564 1.00 91.00 199 ASN A C 1
ATOM 1663 O O . ASN A 1 199 ? -5.505 -8.074 -10.024 1.00 91.00 199 ASN A O 1
ATOM 1667 N N . THR A 1 200 ? -6.973 -9.754 -9.804 1.00 88.00 200 THR A N 1
ATOM 1668 C CA . THR A 1 200 ? -6.222 -10.737 -10.599 1.00 88.00 200 THR A CA 1
ATOM 1669 C C . THR A 1 200 ? -6.394 -10.560 -12.106 1.00 88.00 200 THR A C 1
ATOM 1671 O O . THR A 1 200 ? -5.624 -11.131 -12.869 1.00 88.00 200 THR A O 1
ATOM 1674 N N . ASN A 1 201 ? -7.360 -9.748 -12.545 1.00 87.38 201 ASN A N 1
ATOM 1675 C CA . ASN A 1 201 ? -7.641 -9.504 -13.962 1.00 87.38 201 ASN A CA 1
ATOM 1676 C C . ASN A 1 201 ? -6.798 -8.360 -14.550 1.00 87.38 201 ASN A C 1
ATOM 1678 O O . ASN A 1 201 ? -7.011 -7.959 -15.692 1.00 87.38 201 ASN A O 1
ATOM 1682 N N . LEU A 1 202 ? -5.866 -7.793 -13.778 1.00 87.06 202 LEU A N 1
ATOM 1683 C CA . LEU A 1 202 ? -5.007 -6.713 -14.251 1.00 87.06 202 LEU A CA 1
ATOM 1684 C C . LEU A 1 202 ? -4.026 -7.213 -15.317 1.00 87.06 202 LEU A C 1
ATOM 1686 O O . LEU A 1 202 ? -3.403 -8.260 -15.166 1.00 87.06 202 LEU A O 1
ATOM 1690 N N . GLU A 1 203 ? -3.834 -6.396 -16.351 1.00 87.69 203 GLU A N 1
ATOM 1691 C CA . GLU A 1 203 ? -2.831 -6.624 -17.393 1.00 87.69 203 GLU A CA 1
ATOM 1692 C C . GLU A 1 203 ? -1.601 -5.730 -17.199 1.00 87.69 203 GLU A C 1
ATOM 1694 O O . GLU A 1 203 ? -1.713 -4.539 -16.888 1.00 87.69 203 GLU A O 1
ATOM 1699 N N . GLY A 1 204 ? -0.417 -6.287 -17.425 1.00 87.19 204 GLY A N 1
ATOM 1700 C CA . GLY A 1 204 ? 0.836 -5.555 -17.541 1.00 87.19 204 GLY A CA 1
ATOM 1701 C C . GLY A 1 204 ? 1.253 -5.390 -18.998 1.00 87.19 204 GLY A C 1
ATOM 1702 O O . GLY A 1 204 ? 0.877 -6.182 -19.857 1.00 87.19 204 GLY A O 1
ATOM 1703 N N . VAL A 1 205 ? 2.047 -4.361 -19.294 1.00 89.81 205 VAL A N 1
ATOM 1704 C CA . VAL A 1 205 ? 2.528 -4.099 -20.662 1.00 89.81 205 VAL A CA 1
ATOM 1705 C C . VAL A 1 205 ? 4.015 -3.800 -20.641 1.00 89.81 205 VAL A C 1
ATOM 1707 O O . VAL A 1 205 ? 4.456 -2.887 -19.941 1.00 89.81 205 VAL A O 1
ATOM 1710 N N . THR A 1 206 ? 4.790 -4.533 -21.440 1.00 89.75 206 THR A N 1
ATOM 1711 C CA . THR A 1 206 ? 6.183 -4.186 -21.735 1.00 89.75 206 THR A CA 1
ATOM 1712 C C . THR A 1 206 ? 6.223 -3.301 -22.966 1.00 89.75 206 THR A C 1
ATOM 1714 O O . THR A 1 206 ? 5.671 -3.652 -24.005 1.00 89.75 206 THR A O 1
ATOM 1717 N N . SER A 1 207 ? 6.901 -2.163 -22.868 1.00 89.56 207 SER A N 1
ATOM 1718 C CA . SER A 1 207 ? 7.116 -1.236 -23.978 1.00 89.56 207 SER A CA 1
ATOM 1719 C C . SER A 1 207 ? 8.596 -0.912 -24.130 1.00 89.56 207 SER A C 1
ATOM 1721 O O . SER A 1 207 ? 9.326 -0.812 -23.142 1.00 89.56 207 SER A O 1
ATOM 1723 N N . LYS A 1 208 ? 9.037 -0.720 -25.372 1.00 89.44 208 LYS A N 1
ATOM 1724 C CA . LYS A 1 208 ? 10.357 -0.176 -25.696 1.00 89.44 208 LYS A CA 1
ATOM 1725 C C . LYS A 1 208 ? 10.257 1.334 -25.838 1.00 89.44 208 LYS A C 1
ATOM 1727 O O . LYS A 1 208 ? 9.404 1.832 -26.570 1.00 89.44 208 LYS A O 1
ATOM 1732 N N . PHE A 1 209 ? 11.152 2.044 -25.171 1.00 88.75 209 PHE A N 1
ATOM 1733 C CA . PHE A 1 209 ? 11.245 3.494 -25.174 1.00 88.75 209 PHE A CA 1
ATOM 1734 C C . PHE A 1 209 ? 12.584 3.911 -25.760 1.00 88.75 209 PHE A C 1
ATOM 1736 O O . PHE A 1 209 ? 13.635 3.472 -25.293 1.00 88.75 209 PHE A O 1
ATOM 1743 N N . ARG A 1 210 ? 12.544 4.780 -26.771 1.00 87.44 210 ARG A N 1
ATOM 1744 C CA . ARG A 1 210 ? 13.741 5.337 -27.399 1.00 87.44 210 ARG A CA 1
ATOM 1745 C C . ARG A 1 210 ? 13.607 6.845 -27.535 1.00 87.44 210 ARG A C 1
ATOM 1747 O O . ARG A 1 210 ? 12.592 7.341 -28.018 1.00 87.44 210 ARG A O 1
ATOM 1754 N N . GLN A 1 211 ? 14.654 7.559 -27.158 1.00 86.00 211 GLN A N 1
ATOM 1755 C CA . GLN A 1 211 ? 14.839 8.961 -27.491 1.00 86.00 211 GLN A CA 1
ATOM 1756 C C . GLN A 1 211 ? 16.219 9.139 -28.096 1.00 86.00 211 GLN A C 1
ATOM 1758 O O . GLN A 1 211 ? 17.218 8.658 -27.558 1.00 86.00 211 GLN A O 1
ATOM 1763 N N . HIS A 1 212 ? 16.253 9.824 -29.229 1.00 85.44 212 HIS A N 1
ATOM 1764 C CA . HIS A 1 212 ? 17.482 10.227 -29.886 1.00 85.44 212 HIS A CA 1
ATOM 1765 C C . HIS A 1 212 ? 17.447 11.727 -30.151 1.00 85.44 212 HIS A C 1
ATOM 1767 O O . HIS A 1 212 ? 16.383 12.347 -30.228 1.00 85.44 212 HIS A O 1
ATOM 1773 N N . ILE A 1 213 ? 18.639 12.297 -30.276 1.00 84.44 213 ILE A N 1
ATOM 1774 C CA . ILE A 1 213 ? 18.811 13.669 -30.734 1.00 84.44 213 ILE A CA 1
ATOM 1775 C C . ILE A 1 213 ? 18.526 13.669 -32.231 1.00 84.44 213 ILE A C 1
ATOM 1777 O O . ILE A 1 213 ? 19.123 12.881 -32.961 1.00 84.44 213 ILE A O 1
ATOM 1781 N N . SER A 1 214 ? 17.582 14.500 -32.654 1.00 85.38 214 SER A N 1
ATOM 1782 C CA . SER A 1 214 ? 17.195 14.636 -34.058 1.00 85.38 214 SER A CA 1
ATOM 1783 C C . SER A 1 214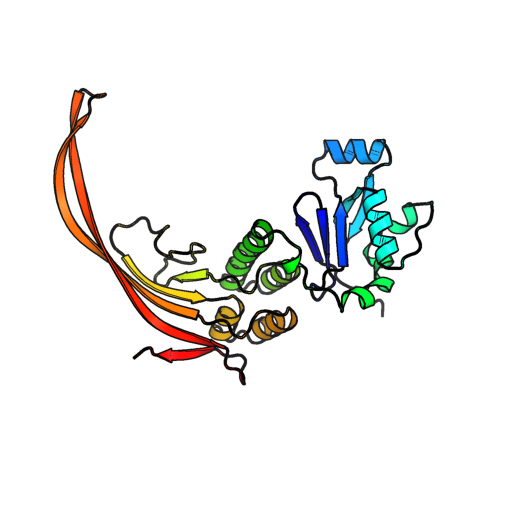 ? 17.865 15.830 -34.729 1.00 85.38 214 SER A C 1
ATOM 1785 O O . SER A 1 214 ? 18.016 15.819 -35.939 1.00 85.38 214 SER A O 1
ATOM 1787 N N . ASP A 1 215 ? 18.210 16.867 -33.960 1.00 83.94 215 ASP A N 1
ATOM 1788 C CA . ASP A 1 215 ? 18.867 18.079 -34.459 1.00 83.94 215 ASP A CA 1
ATOM 1789 C C . ASP A 1 215 ? 19.662 18.741 -33.319 1.00 83.94 215 ASP A C 1
ATOM 1791 O O . ASP A 1 215 ? 19.247 18.680 -32.155 1.00 83.94 215 ASP A O 1
ATOM 1795 N N . VAL A 1 216 ? 20.791 19.369 -33.645 1.00 83.44 216 VAL A N 1
ATOM 1796 C CA . VAL A 1 216 ? 21.613 20.160 -32.716 1.00 83.44 216 VAL A CA 1
ATOM 1797 C C . VAL A 1 216 ? 21.953 21.475 -33.394 1.00 83.44 216 VAL A C 1
ATOM 1799 O O . VAL A 1 216 ? 22.596 21.490 -34.439 1.00 83.44 216 VAL A O 1
ATOM 1802 N N . ARG A 1 217 ? 21.558 22.589 -32.777 1.00 84.81 217 ARG A N 1
ATOM 1803 C CA . ARG A 1 217 ? 21.840 23.934 -33.280 1.00 84.81 217 ARG A CA 1
ATOM 1804 C C . ARG A 1 217 ? 22.678 24.701 -32.280 1.00 84.81 217 ARG A C 1
ATOM 1806 O O . ARG A 1 217 ? 22.370 24.719 -31.090 1.00 84.81 217 ARG A O 1
ATOM 1813 N N . HIS A 1 218 ? 23.700 25.380 -32.773 1.00 83.19 218 HIS A N 1
ATOM 1814 C CA . HIS A 1 218 ? 24.495 26.302 -31.975 1.00 83.19 218 HIS A CA 1
ATOM 1815 C C . HIS A 1 218 ? 24.010 27.716 -32.263 1.00 83.19 218 HIS A C 1
ATOM 1817 O O . HIS A 1 218 ? 23.856 28.102 -33.418 1.00 83.19 218 HIS A O 1
ATOM 1823 N N . GLY A 1 219 ? 23.737 28.472 -31.210 1.00 81.31 219 GLY A N 1
ATOM 1824 C CA . GLY A 1 219 ? 23.351 29.869 -31.308 1.00 81.31 219 GLY A CA 1
ATOM 1825 C C . GLY A 1 219 ? 24.109 30.707 -30.297 1.00 81.31 219 GLY A C 1
ATOM 1826 O O . GLY A 1 219 ? 24.774 30.194 -29.395 1.00 81.31 219 GLY A O 1
ATOM 1827 N N . VAL A 1 220 ? 23.987 32.017 -30.434 1.00 77.88 220 VAL A N 1
ATOM 1828 C CA . VAL A 1 220 ? 24.523 32.969 -29.469 1.00 77.88 220 VAL A CA 1
ATOM 1829 C C . VAL A 1 220 ? 23.335 33.682 -28.847 1.00 77.88 220 VAL A C 1
ATOM 1831 O O . VAL A 1 220 ? 22.474 34.192 -29.559 1.00 77.88 220 VAL A O 1
ATOM 1834 N N . ARG A 1 221 ? 23.246 33.660 -27.518 1.00 78.00 221 ARG A N 1
ATOM 1835 C CA . ARG A 1 221 ? 22.169 34.312 -26.779 1.00 78.00 221 ARG A CA 1
ATOM 1836 C C . ARG A 1 221 ? 22.758 35.475 -26.001 1.00 78.00 221 ARG A C 1
ATOM 1838 O O . ARG A 1 221 ? 23.700 35.289 -25.232 1.00 78.00 221 ARG A O 1
ATOM 1845 N N . TYR A 1 222 ? 22.224 36.666 -26.229 1.00 78.12 222 TYR A N 1
ATOM 1846 C CA . TYR A 1 222 ? 22.586 37.840 -25.450 1.00 78.12 222 TYR A CA 1
ATOM 1847 C C . TYR A 1 222 ? 21.895 37.768 -24.087 1.00 78.12 222 TYR A C 1
ATOM 1849 O O . TYR A 1 222 ? 20.678 37.585 -24.015 1.00 78.12 222 TYR A O 1
ATOM 1857 N N . ASN A 1 223 ? 22.666 37.858 -23.006 1.00 77.25 223 ASN A N 1
ATOM 1858 C CA . ASN A 1 223 ? 22.121 37.945 -21.659 1.00 77.25 223 ASN A CA 1
ATOM 1859 C C . ASN A 1 223 ? 22.029 39.418 -21.256 1.00 77.25 223 ASN A C 1
ATOM 1861 O O . ASN A 1 223 ? 23.047 40.071 -21.037 1.00 77.25 223 ASN A O 1
ATOM 1865 N N . MET A 1 224 ? 20.799 39.921 -21.132 1.00 75.50 224 MET A N 1
ATOM 1866 C CA . MET A 1 224 ? 20.541 41.320 -20.782 1.00 75.50 224 MET A CA 1
ATOM 1867 C C . MET A 1 224 ? 21.042 41.703 -19.381 1.00 75.50 224 MET A C 1
ATOM 1869 O O . MET A 1 224 ? 21.352 42.866 -19.165 1.00 75.50 224 MET A O 1
ATOM 1873 N N . PHE A 1 225 ? 21.181 40.750 -18.452 1.00 75.50 225 PHE A N 1
ATOM 1874 C CA . PHE A 1 225 ? 21.663 41.028 -17.094 1.00 75.50 225 PHE A CA 1
ATOM 1875 C C . PHE A 1 225 ? 23.190 41.088 -16.990 1.00 75.50 225 PHE A C 1
ATOM 1877 O O . PHE A 1 225 ? 23.714 41.828 -16.166 1.00 75.50 225 PHE A O 1
ATOM 1884 N N . SER A 1 226 ? 23.915 40.310 -17.800 1.00 82.31 226 SER A N 1
ATOM 1885 C CA . SER A 1 226 ? 25.387 40.296 -17.780 1.00 82.31 226 SER A CA 1
ATOM 1886 C C . SER A 1 226 ? 26.025 41.143 -18.884 1.00 82.31 226 SER A C 1
ATOM 1888 O O . SER A 1 226 ? 27.244 41.304 -18.881 1.00 82.31 226 SER A O 1
ATOM 1890 N N . GLY A 1 227 ? 25.239 41.633 -19.850 1.00 84.94 227 GLY A N 1
ATOM 1891 C CA . GLY A 1 227 ? 25.729 42.363 -21.024 1.00 84.94 227 GLY A CA 1
ATOM 1892 C C . GLY A 1 227 ? 26.603 41.519 -21.959 1.00 84.94 227 GLY A C 1
ATOM 1893 O O . GLY A 1 227 ? 27.341 42.062 -22.778 1.00 84.94 227 GLY A O 1
ATOM 1894 N N . ARG A 1 228 ? 26.582 40.185 -21.821 1.00 82.75 228 ARG A N 1
ATOM 1895 C CA . ARG A 1 228 ? 27.475 39.270 -22.548 1.00 82.75 228 ARG A CA 1
ATOM 1896 C C . ARG A 1 228 ? 26.711 38.324 -23.462 1.00 82.75 228 ARG A C 1
ATOM 1898 O O . ARG A 1 228 ? 25.618 37.844 -23.155 1.00 82.75 228 ARG A O 1
ATOM 1905 N N . TYR A 1 229 ? 27.354 38.005 -24.578 1.00 80.00 229 TYR A N 1
ATOM 1906 C CA . TYR A 1 229 ? 26.933 36.953 -25.489 1.00 80.00 229 TYR A CA 1
ATOM 1907 C C . TYR A 1 229 ? 27.404 35.592 -24.975 1.00 80.00 229 TYR A C 1
ATOM 1909 O O . TYR A 1 229 ? 28.596 35.365 -24.775 1.00 80.00 229 TYR A O 1
ATOM 1917 N N . HIS A 1 230 ? 26.469 34.663 -24.796 1.00 77.12 230 HIS A N 1
ATOM 1918 C CA . HIS A 1 230 ? 26.769 33.289 -24.414 1.00 77.12 230 HIS A CA 1
ATOM 1919 C C . HIS A 1 230 ? 26.465 32.342 -25.571 1.00 77.12 230 HIS A C 1
ATOM 1921 O O . HIS A 1 230 ? 25.355 32.327 -26.115 1.00 77.12 230 HIS A O 1
ATOM 1927 N N . ARG A 1 231 ? 27.441 31.501 -25.928 1.00 79.69 231 ARG A N 1
ATOM 1928 C CA . ARG A 1 231 ? 27.185 30.365 -26.818 1.00 79.69 231 ARG A CA 1
ATOM 1929 C C . ARG A 1 231 ? 26.199 29.426 -26.134 1.00 79.69 231 ARG A C 1
ATOM 1931 O O . ARG A 1 231 ? 26.418 28.990 -25.009 1.00 79.69 231 ARG A O 1
ATOM 1938 N N . THR A 1 232 ? 25.105 29.136 -26.821 1.00 77.94 232 THR A N 1
ATOM 1939 C CA . THR A 1 232 ? 24.030 28.269 -26.346 1.00 77.94 232 THR A CA 1
ATOM 1940 C C . THR A 1 232 ? 23.833 27.147 -27.353 1.00 77.94 232 THR A C 1
ATOM 1942 O O . THR A 1 232 ? 23.762 27.389 -28.557 1.00 77.94 232 THR A O 1
ATOM 1945 N N . THR A 1 233 ? 23.720 25.918 -26.859 1.00 80.06 233 THR A N 1
ATOM 1946 C CA . THR A 1 233 ? 23.425 24.749 -27.692 1.00 80.06 233 THR A CA 1
ATOM 1947 C C . THR A 1 233 ? 21.967 24.359 -27.500 1.00 80.06 233 THR A C 1
ATOM 1949 O O . THR A 1 233 ? 21.531 24.094 -26.381 1.00 80.06 233 THR A O 1
ATOM 1952 N N . TYR A 1 234 ? 21.216 24.316 -28.594 1.00 80.12 234 TYR A N 1
ATOM 1953 C CA . TYR A 1 234 ? 19.831 23.869 -28.640 1.00 80.12 234 TYR A CA 1
ATOM 1954 C C . TYR A 1 234 ? 19.787 22.442 -29.179 1.00 80.12 234 TYR A C 1
ATOM 1956 O O . TYR A 1 234 ? 20.309 22.159 -30.255 1.00 80.12 234 TYR A O 1
ATOM 1964 N N . VAL A 1 235 ? 19.145 21.535 -28.445 1.00 80.06 235 VAL A N 1
ATOM 1965 C CA . VAL A 1 235 ? 19.047 20.118 -28.814 1.00 80.06 235 VAL A CA 1
ATOM 1966 C C . VAL A 1 235 ? 17.583 19.764 -29.041 1.00 80.06 235 VAL A C 1
ATOM 1968 O O . VAL A 1 235 ? 16.777 19.811 -28.112 1.00 80.06 235 VAL A O 1
ATOM 1971 N N . LYS A 1 236 ? 17.229 19.375 -30.270 1.00 82.19 236 LYS A N 1
ATOM 1972 C CA . LYS A 1 236 ? 15.913 18.810 -30.588 1.00 82.19 236 LYS A CA 1
ATOM 1973 C C . LYS A 1 236 ? 15.980 17.295 -30.446 1.00 82.19 236 LYS A C 1
ATOM 1975 O O . LYS A 1 236 ? 16.929 16.656 -30.902 1.00 82.19 236 LYS A O 1
ATOM 1980 N N . THR A 1 237 ? 14.964 16.703 -29.829 1.00 81.44 237 THR A N 1
ATOM 1981 C CA . THR A 1 237 ? 14.894 15.252 -29.628 1.00 81.44 237 THR A CA 1
ATOM 1982 C C . THR A 1 237 ? 13.624 14.676 -30.239 1.00 81.44 237 THR A C 1
ATOM 1984 O O . THR A 1 237 ? 12.584 15.334 -30.271 1.00 81.44 237 THR A O 1
ATOM 1987 N N . LYS A 1 238 ? 13.707 13.434 -30.727 1.00 81.38 238 LYS A N 1
ATOM 1988 C CA . LYS A 1 238 ? 12.563 12.659 -31.219 1.00 81.38 238 LYS A CA 1
ATOM 1989 C C . LYS A 1 238 ? 12.363 11.443 -30.322 1.00 81.38 238 LYS A C 1
ATOM 1991 O O . LYS A 1 238 ? 13.290 10.661 -30.094 1.00 81.38 238 LYS A O 1
ATOM 1996 N N . GLN A 1 239 ? 11.145 11.295 -29.807 1.00 79.62 239 GLN A N 1
ATOM 1997 C CA . GLN A 1 239 ? 10.758 10.206 -28.913 1.00 79.62 239 GLN A CA 1
ATOM 1998 C C . GLN A 1 239 ? 9.905 9.166 -29.634 1.00 79.62 239 GLN A C 1
ATOM 2000 O O . GLN A 1 239 ? 9.054 9.504 -30.450 1.00 79.62 239 GLN A O 1
ATOM 2005 N N . GLN A 1 240 ? 10.103 7.899 -29.281 1.00 81.06 240 GLN A N 1
ATOM 2006 C CA . GLN A 1 240 ? 9.312 6.769 -29.758 1.00 81.06 240 GLN A CA 1
ATOM 2007 C C . GLN A 1 240 ? 9.001 5.821 -28.595 1.00 81.06 240 GLN A C 1
ATOM 2009 O O . GLN A 1 240 ? 9.841 5.589 -27.717 1.00 81.06 240 GLN A O 1
ATOM 2014 N N . SER A 1 241 ? 7.791 5.266 -28.595 1.00 80.62 241 SER A N 1
ATOM 2015 C CA . SER A 1 241 ? 7.377 4.179 -27.707 1.00 80.62 241 SER A CA 1
ATOM 2016 C C . SER A 1 241 ? 6.634 3.122 -28.510 1.00 80.62 241 SER A C 1
ATOM 2018 O O . SER A 1 241 ? 5.713 3.467 -29.245 1.00 80.62 241 SER A O 1
ATOM 2020 N N . LYS A 1 242 ? 7.020 1.853 -28.359 1.00 82.94 242 LYS A N 1
ATOM 2021 C CA . LYS A 1 242 ? 6.358 0.718 -29.015 1.00 82.94 242 LYS A CA 1
ATOM 2022 C C . LYS A 1 242 ? 6.010 -0.355 -27.973 1.00 82.94 242 LYS A C 1
ATOM 2024 O O . LYS A 1 242 ? 6.931 -0.791 -27.273 1.00 82.94 242 LYS A O 1
ATOM 2029 N N . PRO A 1 243 ? 4.739 -0.779 -27.838 1.00 81.50 243 PRO A N 1
ATOM 2030 C CA . PRO A 1 243 ? 4.389 -1.925 -27.003 1.00 81.50 243 PRO A CA 1
ATOM 2031 C C . PRO A 1 243 ? 4.979 -3.209 -27.604 1.00 81.50 243 PRO A C 1
ATOM 2033 O O . PRO A 1 243 ? 5.026 -3.356 -28.821 1.00 81.50 243 PRO A O 1
ATOM 2036 N N . LEU A 1 244 ? 5.455 -4.117 -26.752 1.00 82.00 244 LEU A N 1
ATOM 2037 C CA . LEU A 1 244 ? 6.079 -5.384 -27.150 1.00 82.00 244 LEU A CA 1
ATOM 2038 C C . LEU A 1 244 ? 5.249 -6.590 -26.699 1.00 82.00 244 LEU A C 1
ATOM 2040 O O . LEU A 1 244 ? 4.868 -7.425 -27.510 1.00 82.00 244 LEU A O 1
ATOM 2044 N N . PHE A 1 245 ? 4.944 -6.663 -25.402 1.00 80.88 245 PHE A N 1
ATOM 2045 C CA . PHE A 1 245 ? 4.303 -7.826 -24.789 1.00 80.88 245 PHE A CA 1
ATOM 2046 C C . PHE A 1 245 ? 3.201 -7.392 -23.830 1.00 80.88 245 PHE A C 1
ATOM 2048 O O . PHE A 1 245 ? 3.332 -6.360 -23.157 1.00 80.88 245 PHE A O 1
ATOM 2055 N N . LYS A 1 246 ? 2.155 -8.211 -23.728 1.00 80.62 246 LYS A N 1
ATOM 2056 C CA . LYS A 1 246 ? 1.157 -8.140 -22.661 1.00 80.62 246 LYS A CA 1
ATOM 2057 C C . LYS A 1 246 ? 1.405 -9.251 -21.646 1.00 80.62 246 LYS A C 1
ATOM 2059 O O . LYS A 1 246 ? 1.747 -10.372 -22.008 1.00 80.62 246 LYS A O 1
ATOM 2064 N N . HIS A 1 247 ? 1.221 -8.914 -20.379 1.00 79.56 247 HIS A N 1
ATOM 2065 C CA . HIS A 1 247 ? 1.372 -9.803 -19.233 1.00 79.56 247 HIS A CA 1
ATOM 2066 C C . HIS A 1 247 ? 0.016 -9.949 -18.566 1.00 79.56 247 HIS A C 1
ATOM 2068 O O . HIS A 1 247 ? -0.595 -8.939 -18.222 1.00 79.56 247 HIS A O 1
ATOM 2074 N N . GLN A 1 248 ? -0.440 -11.172 -18.342 1.00 80.50 248 GLN A N 1
ATOM 2075 C CA . GLN A 1 248 ? -1.677 -11.428 -17.612 1.00 80.50 248 GLN A CA 1
ATOM 2076 C C . GLN A 1 248 ? -1.460 -12.587 -16.648 1.00 80.50 248 GLN A C 1
ATOM 2078 O O . GLN A 1 248 ? -0.762 -13.545 -16.979 1.00 80.50 248 GLN A O 1
ATOM 2083 N N . LEU A 1 249 ? -2.035 -12.501 -15.450 1.00 76.62 249 LEU A N 1
ATOM 2084 C CA . LEU A 1 249 ? -2.013 -13.627 -14.525 1.00 76.62 249 LEU A CA 1
ATOM 2085 C C . LEU A 1 249 ? -2.765 -14.796 -15.171 1.00 76.62 249 LEU A C 1
ATOM 2087 O O . LEU A 1 249 ? -3.892 -14.613 -15.637 1.00 76.62 249 LEU A O 1
ATOM 2091 N N . ASP A 1 250 ? -2.149 -15.972 -15.219 1.00 67.38 250 ASP A N 1
ATOM 2092 C CA . ASP A 1 250 ? -2.869 -17.162 -15.653 1.00 67.38 250 ASP A CA 1
ATOM 2093 C C . ASP A 1 250 ? -3.972 -17.477 -14.625 1.00 67.38 250 ASP A C 1
ATOM 2095 O O . ASP A 1 250 ? -3.772 -17.374 -13.412 1.00 67.38 250 ASP A O 1
ATOM 2099 N N . LYS A 1 251 ? -5.177 -17.807 -15.098 1.00 59.66 251 LYS A N 1
ATOM 2100 C CA . LYS A 1 251 ? -6.311 -18.121 -14.218 1.00 59.66 251 LYS A CA 1
ATOM 2101 C C . LYS A 1 251 ? -6.106 -19.448 -13.484 1.00 59.66 251 LYS A C 1
ATOM 2103 O O . LYS A 1 251 ? -6.602 -19.590 -12.369 1.00 59.66 251 LYS A O 1
ATOM 2108 N N . ASN A 1 252 ? -5.344 -20.368 -14.077 1.00 53.31 252 ASN A N 1
ATOM 2109 C CA . ASN A 1 252 ? -5.149 -21.725 -13.568 1.00 53.31 252 ASN A CA 1
ATOM 2110 C C . ASN A 1 252 ? -3.817 -21.899 -12.825 1.00 53.31 252 ASN A C 1
ATOM 2112 O O . ASN A 1 252 ? -3.624 -22.891 -12.127 1.00 53.31 252 ASN A O 1
ATOM 2116 N N . LEU A 1 253 ? -2.900 -20.937 -12.949 1.00 51.94 253 LEU A N 1
ATOM 2117 C CA . LEU A 1 253 ? -1.550 -21.022 -12.406 1.00 51.94 253 LEU A CA 1
ATOM 2118 C C . LEU A 1 253 ? -1.154 -19.705 -11.728 1.00 51.94 253 LEU A C 1
ATOM 2120 O O . LEU A 1 253 ? -1.469 -18.620 -12.198 1.00 51.94 253 LEU A O 1
ATOM 2124 N N . ASN A 1 254 ? -0.401 -19.764 -10.628 1.00 60.34 254 ASN A N 1
ATOM 2125 C CA . ASN A 1 254 ? 0.121 -18.572 -9.939 1.00 60.34 254 ASN A CA 1
ATOM 2126 C C . ASN A 1 254 ? 1.286 -17.881 -10.696 1.00 60.34 254 ASN A C 1
ATOM 2128 O O . ASN A 1 254 ? 2.130 -17.235 -10.073 1.00 60.34 254 ASN A O 1
ATOM 2132 N N . TYR A 1 255 ? 1.327 -18.004 -12.026 1.00 58.25 255 TYR A N 1
ATOM 2133 C CA . TYR A 1 255 ? 2.366 -17.486 -12.918 1.00 58.25 255 TYR A CA 1
ATOM 2134 C C . TYR A 1 255 ? 1.797 -16.449 -13.900 1.00 58.25 255 TYR A C 1
ATOM 2136 O O . TYR A 1 255 ? 0.584 -16.295 -14.055 1.00 58.25 255 TYR A O 1
ATOM 2144 N N . VAL A 1 256 ? 2.687 -15.698 -14.555 1.00 57.66 256 VAL A N 1
ATOM 2145 C CA . VAL A 1 256 ? 2.320 -14.736 -15.606 1.00 57.66 256 VAL A CA 1
ATOM 2146 C C . VAL A 1 256 ? 2.334 -15.433 -16.961 1.00 57.66 256 VAL A C 1
ATOM 2148 O O . VAL A 1 256 ? 3.372 -15.929 -17.390 1.00 57.66 256 VAL A O 1
ATOM 2151 N N . SER A 1 257 ? 1.206 -15.395 -17.664 1.00 58.38 257 SER A N 1
ATOM 2152 C CA . SER A 1 257 ? 1.144 -15.678 -19.096 1.00 58.38 257 SER A CA 1
ATOM 2153 C C . SER A 1 257 ? 1.610 -14.446 -19.886 1.00 58.38 257 SER A C 1
ATOM 2155 O O . SER A 1 257 ? 1.189 -13.315 -19.616 1.00 58.38 257 SER A O 1
ATOM 2157 N N . ILE A 1 258 ? 2.513 -14.650 -20.848 1.00 60.31 258 ILE A N 1
ATOM 2158 C CA . ILE A 1 258 ? 3.031 -13.594 -21.727 1.00 60.31 258 ILE A CA 1
ATOM 2159 C C . ILE A 1 258 ? 2.406 -13.784 -23.106 1.00 60.31 258 ILE A C 1
ATOM 2161 O O . ILE A 1 258 ? 2.608 -14.817 -23.739 1.00 60.31 258 ILE A O 1
ATOM 2165 N N . ARG A 1 259 ? 1.673 -12.779 -23.592 1.00 58.59 259 ARG A N 1
ATOM 2166 C CA . ARG A 1 259 ? 1.213 -12.724 -24.986 1.00 58.59 259 ARG A CA 1
ATOM 2167 C C . ARG A 1 259 ? 2.086 -11.749 -25.766 1.00 58.59 259 ARG A C 1
ATOM 2169 O O . ARG A 1 259 ? 2.237 -10.587 -25.378 1.00 58.59 259 ARG A O 1
ATOM 2176 N N . VAL A 1 260 ? 2.669 -12.226 -26.861 1.00 48.47 260 VAL A N 1
ATOM 2177 C CA . VAL A 1 260 ? 3.399 -11.385 -27.816 1.00 48.47 260 VAL A CA 1
ATOM 2178 C C . VAL A 1 260 ? 2.372 -10.595 -28.617 1.00 48.47 260 VAL A C 1
ATOM 2180 O O . VAL A 1 260 ? 1.461 -11.189 -29.186 1.00 48.47 260 VAL A O 1
ATOM 2183 N N . ASN A 1 261 ? 2.482 -9.263 -28.630 1.00 52.16 261 ASN A N 1
ATOM 2184 C CA . ASN A 1 261 ? 1.704 -8.475 -29.580 1.00 52.16 261 ASN A CA 1
ATOM 2185 C C . ASN A 1 261 ? 2.375 -8.661 -30.947 1.00 52.16 261 ASN A C 1
ATOM 2187 O O . ASN A 1 261 ? 3.478 -8.148 -31.147 1.00 52.16 261 ASN A O 1
ATOM 2191 N N . SER A 1 262 ? 1.740 -9.438 -31.826 1.00 41.53 262 SER A N 1
ATOM 2192 C CA . SER A 1 262 ? 2.024 -9.451 -33.266 1.00 41.53 262 SER A CA 1
ATOM 2193 C C . SER A 1 262 ? 1.746 -8.079 -33.867 1.00 41.53 262 SER A C 1
ATOM 2195 O O . SER A 1 262 ? 0.637 -7.565 -33.584 1.00 41.53 262 SER A O 1
#

Foldseek 3Di:
DPPQWAKAWDDAPQWIWIDTLLQQTLDIFGFDDDPVCLVVCVVVVQWDWAAHPNDITTTGPVRVCVSCVVLVHDDDPDCPVHRYVSVSCPSRNVVRVPGAGSLVVHDPVRLQVLQVQLVVCVVVVNVVSNLSSVSNRHQQAQKWKAKPDPLGIGNDPDSCPPPPDQWDKIKIKIDGPLQVCQAVVVLVSNVSVVSNVRDQFDKMWIKIKTKDFPDKDWDWDQDPVVRDIDTDIDTDMDIDMDIFWMWHQDPVDSHIDIDGDD

Radius of gyration: 25.31 Å; chains: 1; bounding box: 48×64×69 Å